Protein AF-0000000084964199 (afdb_homodimer)

Sequence (340 aa):
MALFRGLFDFFLNDNKLDEKLGLTEKQKKLVQNTWAIVRKDEVSVGVALLLAFFKQYPESQKEFKSFKDVPLDELPKNKRFQAHCINIVTTLGKVIEQMHDPELMEASLINFTEKHKVRGQTPEQFENLKQVILGAFPSLFGKQYTSEVQEAWKKTLDLIFSRIYQVYTNMALFRGLFDFFLNDNKLDEKLGLTEKQKKLVQNTWAIVRKDEVSVGVALLLAFFKQYPESQKEFKSFKDVPLDELPKNKRFQAHCINIVTTLGKVIEQMHDPELMEASLINFTEKHKVRGQTPEQFENLKQVILGAFPSLFGKQYTSEVQEAWKKTLDLIFSRIYQVYTN

pLDDT: mean 92.57, std 13.15, range [36.56, 98.62]

Secondary structure (DSSP, 8-state):
-HHHHHHHHHHHHHT-EETTTTEEHHHHHHHHHHHHHHHTTHHHHHHHHHHHHHHH-GGGGGG-TTTTTS-GGGGGG-HHHHHHHHHHHHHHHHHHHGGGSHHHHHHHHHHHHHHHHHTT--HHHHHHHHHHHHHHHHHHHGGG--HHHHHHHHHHHHHHHHHHHHHHH-/-HHHHHHHHHHHHHT-EETTTTEEHHHHHHHHHHHHHHHTTHHHHHHHHHHHHHHH-GGGGGG-TTTTTS-GGGGGG-HHHHHHHHHHHHHHHHHHHGGGSHHHHHHHHHHHHHHHHHTT--HHHHHHHHHHHHHHHHHHHGGG--HHHHHHHHHHHHHHHHHHHHHHH-

Organism: Atta cephalotes (NCBI:txid12957)

Structure (mmCIF, N/CA/C/O backbone):
data_AF-0000000084964199-model_v1
#
loop_
_entity.id
_entity.type
_entity.pdbx_description
1 polymer 'Nitrite reductase MB'
#
loop_
_atom_site.group_PDB
_atom_site.id
_atom_site.type_symbol
_atom_site.label_atom_id
_atom_site.label_alt_id
_atom_site.label_comp_id
_atom_site.label_asym_id
_atom_site.label_entity_id
_atom_site.label_seq_id
_atom_site.pdbx_PDB_ins_code
_atom_site.Cartn_x
_atom_site.Cartn_y
_atom_site.Cartn_z
_atom_site.occupancy
_atom_site.B_iso_or_equiv
_atom_site.auth_seq_id
_atom_site.auth_comp_id
_atom_site.auth_asym_id
_atom_site.auth_atom_id
_atom_site.pdbx_PDB_model_num
ATOM 1 N N . MET A 1 1 ? 26.953 -4.648 38.062 1 37.16 1 MET A N 1
ATOM 2 C CA . MET A 1 1 ? 27.719 -3.92 37.062 1 37.16 1 MET A CA 1
ATOM 3 C C . MET A 1 1 ? 27.297 -4.328 35.656 1 37.16 1 MET A C 1
ATOM 5 O O . MET A 1 1 ? 27.266 -3.496 34.75 1 37.16 1 MET A O 1
ATOM 9 N N . ALA A 1 2 ? 27.062 -5.578 35.406 1 55.09 2 ALA A N 1
ATOM 10 C CA . ALA A 1 2 ? 26.609 -6.027 34.094 1 55.09 2 ALA A CA 1
ATOM 11 C C . ALA A 1 2 ? 25.234 -5.469 33.75 1 55.09 2 ALA A C 1
ATOM 13 O O . ALA A 1 2 ? 24.969 -5.082 32.594 1 55.09 2 ALA A O 1
ATOM 14 N N . LEU A 1 3 ? 24.344 -5.316 34.656 1 49.66 3 LEU A N 1
ATOM 15 C CA . LEU A 1 3 ? 23.016 -4.746 34.406 1 49.66 3 LEU A CA 1
ATOM 16 C C . LEU A 1 3 ? 23.125 -3.266 34.062 1 49.66 3 LEU A C 1
ATOM 18 O O . LEU A 1 3 ? 22.422 -2.789 33.156 1 49.66 3 LEU A O 1
ATOM 22 N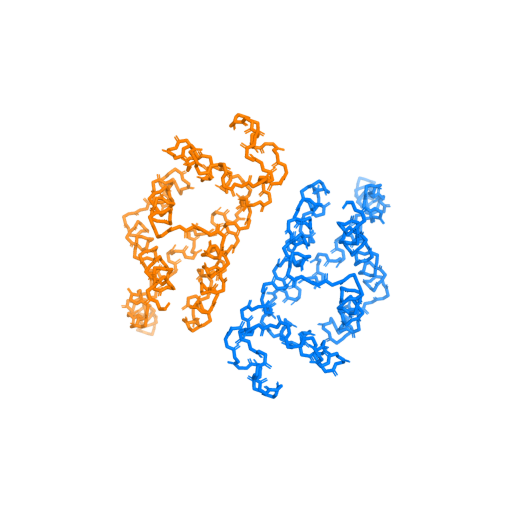 N . PHE A 1 4 ? 24.016 -2.514 34.75 1 49.94 4 PHE A N 1
ATOM 23 C CA . PHE A 1 4 ? 24.234 -1.105 34.438 1 49.94 4 PHE A CA 1
ATOM 24 C C . PHE A 1 4 ? 24.844 -0.944 33.062 1 49.94 4 PHE A C 1
ATOM 26 O O . PHE A 1 4 ? 24.5 -0.021 32.312 1 49.94 4 PHE A O 1
ATOM 33 N N . ARG A 1 5 ? 25.719 -1.807 32.625 1 51.03 5 ARG A N 1
ATOM 34 C CA . ARG A 1 5 ? 26.344 -1.758 31.312 1 51.03 5 ARG A CA 1
ATOM 35 C C . ARG A 1 5 ? 25.344 -2.066 30.219 1 51.03 5 ARG A C 1
ATOM 37 O O . ARG A 1 5 ? 25.359 -1.442 29.156 1 51.03 5 ARG A O 1
ATOM 44 N N . GLY A 1 6 ? 24.453 -2.988 30.422 1 47.28 6 GLY A N 1
ATOM 45 C CA . GLY A 1 6 ? 23.422 -3.303 29.469 1 47.28 6 GLY A CA 1
ATOM 46 C C . GLY A 1 6 ? 22.453 -2.156 29.234 1 47.28 6 GLY A C 1
ATOM 47 O O . GLY A 1 6 ? 22.094 -1.858 28.094 1 47.28 6 GLY A O 1
ATOM 48 N N . LEU A 1 7 ? 22 -1.63 30.406 1 47.12 7 LEU A N 1
ATOM 49 C CA . LEU A 1 7 ? 21.188 -0.42 30.312 1 47.12 7 LEU A CA 1
ATOM 50 C C . LEU A 1 7 ? 22 0.724 29.703 1 47.12 7 LEU A C 1
ATOM 52 O O . LEU A 1 7 ? 21.484 1.489 28.891 1 47.12 7 LEU A O 1
ATOM 56 N N . PHE A 1 8 ? 23.172 0.918 30.188 1 44.97 8 PHE A N 1
ATOM 57 C CA . PHE A 1 8 ? 24.047 1.925 29.625 1 44.97 8 PHE A CA 1
ATOM 58 C C . PHE A 1 8 ? 24.281 1.662 28.141 1 44.97 8 PHE A C 1
ATOM 60 O O . PHE A 1 8 ? 24.297 2.594 27.328 1 44.97 8 PHE A O 1
ATOM 67 N N . ASP A 1 9 ? 24.609 0.486 27.703 1 48.78 9 ASP A N 1
ATOM 68 C CA . ASP A 1 9 ? 24.812 0.122 26.312 1 48.78 9 ASP A CA 1
ATOM 69 C C . ASP A 1 9 ? 23.516 0.291 25.5 1 48.78 9 ASP A C 1
ATOM 71 O O . ASP A 1 9 ? 23.547 0.737 24.359 1 48.78 9 ASP A O 1
ATOM 75 N N . PHE A 1 10 ? 22.438 -0.16 26.172 1 46.47 10 PHE A N 1
ATOM 76 C CA . PHE A 1 10 ? 21.125 0.085 25.594 1 46.47 10 PHE A CA 1
ATOM 77 C C . PHE A 1 10 ? 20.859 1.581 25.453 1 46.47 10 PHE A C 1
ATOM 79 O O . PHE A 1 10 ? 20.406 2.047 24.406 1 46.47 10 PHE A O 1
ATOM 86 N N . PHE A 1 11 ? 21.031 2.422 26.578 1 47.16 11 PHE A N 1
ATOM 87 C CA . PHE A 1 11 ? 20.938 3.877 26.547 1 47.16 11 PHE A CA 1
ATOM 88 C C . PHE A 1 11 ? 21.938 4.469 25.562 1 47.16 11 PHE A C 1
ATOM 90 O O . PHE A 1 11 ? 21.625 5.434 24.859 1 47.16 11 PHE A O 1
ATOM 97 N N . LEU A 1 12 ? 23.109 4.098 25.641 1 50.31 12 LEU A N 1
ATOM 98 C CA . LEU A 1 12 ? 24.141 4.594 24.719 1 50.31 12 LEU A CA 1
ATOM 99 C C . LEU A 1 12 ? 23.75 4.309 23.266 1 50.31 12 LEU A C 1
ATOM 101 O O . LEU A 1 12 ? 23.953 5.148 22.391 1 50.31 12 LEU A O 1
ATOM 105 N N . ASN A 1 13 ? 23.188 3.133 23.062 1 59.19 13 ASN A N 1
ATOM 106 C CA . ASN A 1 13 ? 22.891 2.645 21.719 1 59.19 13 ASN A CA 1
ATOM 107 C C . ASN A 1 13 ? 21.688 3.361 21.109 1 59.19 13 ASN A C 1
ATOM 109 O O . ASN A 1 13 ? 21.656 3.645 19.922 1 59.19 13 ASN A O 1
ATOM 113 N N . ASP A 1 14 ? 20.891 3.951 22 1 70.5 14 ASP A N 1
ATOM 114 C CA . ASP A 1 14 ? 19.688 4.664 21.562 1 70.5 14 ASP A CA 1
ATOM 115 C C . ASP A 1 14 ? 20.047 6.035 20.984 1 70.5 14 ASP A C 1
ATOM 117 O O . ASP A 1 14 ? 19.328 6.566 20.141 1 70.5 14 ASP A O 1
ATOM 121 N N . ASN A 1 15 ? 21.156 6.57 21.344 1 79.5 15 ASN A N 1
ATOM 122 C CA . ASN A 1 15 ? 21.531 7.906 20.891 1 79.5 15 ASN A CA 1
ATOM 123 C C . ASN A 1 15 ? 22.453 7.848 19.688 1 79.5 15 ASN A C 1
ATOM 125 O O . ASN A 1 15 ? 22.906 8.883 19.203 1 79.5 15 ASN A O 1
ATOM 129 N N . LYS A 1 16 ? 22.672 6.66 19.281 1 85.31 16 LYS A N 1
ATOM 130 C CA . LYS A 1 16 ? 23.516 6.539 18.094 1 85.31 16 LYS A CA 1
ATOM 131 C C . LYS A 1 16 ? 22.797 7.082 16.859 1 85.31 16 LYS A C 1
ATOM 133 O O . LYS A 1 16 ? 21.656 6.723 16.594 1 85.31 16 LYS A O 1
ATOM 138 N N . LEU A 1 17 ? 23.453 8.023 16.188 1 87.75 17 LEU A N 1
ATOM 139 C CA . LEU A 1 17 ? 22.906 8.688 15 1 87.75 17 LEU A CA 1
ATOM 140 C C . LEU A 1 17 ? 23.078 7.812 13.766 1 87.75 17 LEU A C 1
ATOM 142 O O . LEU A 1 17 ? 24.172 7.316 13.484 1 87.75 17 LEU A O 1
ATOM 146 N N . ASP A 1 18 ? 22.016 7.555 13.117 1 90.94 18 ASP A N 1
ATOM 147 C CA . ASP A 1 18 ? 22.078 6.996 11.773 1 90.94 18 ASP A CA 1
ATOM 148 C C . ASP A 1 18 ? 22.469 8.07 10.758 1 90.94 18 ASP A C 1
ATOM 150 O O . ASP A 1 18 ? 21.672 8.945 10.43 1 90.94 18 ASP A O 1
ATOM 154 N N . GLU A 1 19 ? 23.562 7.977 10.227 1 88 19 GLU A N 1
ATOM 155 C CA . GLU A 1 19 ? 24.125 9.031 9.383 1 88 19 GLU A CA 1
ATOM 156 C C . GLU A 1 19 ? 23.391 9.125 8.055 1 88 19 GLU A C 1
ATOM 158 O O . GLU A 1 19 ? 23.312 10.203 7.457 1 88 19 GLU A O 1
ATOM 163 N N . LYS A 1 20 ? 22.922 8.086 7.598 1 89.69 20 LYS A N 1
ATOM 164 C CA . LYS A 1 20 ? 22.219 8.094 6.316 1 89.69 20 LYS A CA 1
ATOM 165 C C . LYS A 1 20 ? 20.859 8.789 6.434 1 89.69 20 LYS A C 1
ATOM 167 O O . LYS A 1 20 ? 20.453 9.5 5.516 1 89.69 20 LYS A O 1
ATOM 172 N N . LEU A 1 21 ? 20.219 8.688 7.613 1 93.25 21 LEU A N 1
ATOM 173 C CA . LEU A 1 21 ? 18.875 9.219 7.773 1 93.25 21 LEU A CA 1
ATOM 174 C C . LEU A 1 21 ? 18.891 10.516 8.578 1 93.25 21 LEU A C 1
ATOM 176 O O . LEU A 1 21 ? 17.922 11.281 8.555 1 93.25 21 LEU A O 1
ATOM 180 N N . GLY A 1 22 ? 19.859 10.688 9.352 1 93.69 22 GLY A N 1
ATOM 181 C CA . GLY A 1 22 ? 19.906 11.844 10.234 1 93.69 22 GLY A CA 1
ATOM 182 C C . GLY A 1 22 ? 19.016 11.703 11.453 1 93.69 22 GLY A C 1
ATOM 183 O O . GLY A 1 22 ? 18.578 12.703 12.023 1 93.69 22 GLY A O 1
ATOM 184 N N . LEU A 1 23 ? 18.656 10.438 11.812 1 96.5 23 LEU A N 1
ATOM 185 C CA . LEU A 1 23 ? 17.828 10.125 12.977 1 96.5 23 LEU A CA 1
ATOM 186 C C . LEU A 1 23 ? 18.578 9.219 13.945 1 96.5 23 LEU A C 1
ATOM 188 O O . LEU A 1 23 ? 19.328 8.328 13.523 1 96.5 23 LEU A O 1
ATOM 192 N N . THR A 1 24 ? 18.375 9.422 15.211 1 95.69 24 THR A N 1
ATOM 193 C CA . THR A 1 24 ? 18.891 8.484 16.203 1 95.69 24 THR A CA 1
ATOM 194 C C . THR A 1 24 ? 18 7.254 16.297 1 95.69 24 THR A C 1
ATOM 196 O O . THR A 1 24 ? 16.844 7.281 15.867 1 95.69 24 THR A O 1
ATOM 199 N N . GLU A 1 25 ? 18.594 6.258 16.844 1 95.19 25 GLU A N 1
ATOM 200 C CA . GLU A 1 25 ? 17.781 5.062 17.062 1 95.19 25 GLU A CA 1
ATOM 201 C C . GLU A 1 25 ? 16.578 5.359 17.953 1 95.19 25 GLU A C 1
ATOM 203 O O . GLU A 1 25 ? 15.492 4.82 17.734 1 95.19 25 GLU A O 1
ATOM 208 N N . LYS A 1 26 ? 16.812 6.156 18.906 1 96.12 26 LYS A N 1
ATOM 209 C CA . LYS A 1 26 ? 15.719 6.559 19.797 1 96.12 26 LYS A CA 1
ATOM 210 C C . LYS A 1 26 ? 14.609 7.266 19.016 1 96.12 26 LYS A C 1
ATOM 212 O O . LYS A 1 26 ? 13.43 6.98 19.219 1 96.12 26 LYS A O 1
ATOM 217 N N . GLN A 1 27 ? 14.953 8.141 18.172 1 97.19 27 GLN A N 1
ATOM 218 C CA . GLN A 1 27 ? 13.969 8.867 17.375 1 97.19 27 GLN A CA 1
ATOM 219 C C . GLN A 1 27 ? 13.203 7.918 16.453 1 97.19 27 GLN A C 1
ATOM 221 O O . GLN A 1 27 ? 11.984 8.047 16.297 1 97.19 27 GLN A O 1
ATOM 226 N N . LYS A 1 28 ? 13.875 7.039 15.852 1 97.19 28 LYS A N 1
ATOM 227 C CA . LYS A 1 28 ? 13.211 6.047 15.008 1 97.19 28 LYS A CA 1
ATOM 228 C C . LYS A 1 28 ? 12.164 5.266 15.797 1 97.19 28 LYS A C 1
ATOM 230 O O . LYS A 1 28 ? 11.047 5.07 15.32 1 97.19 28 LYS A O 1
ATOM 235 N N . LYS A 1 29 ? 12.539 4.879 16.938 1 96.69 29 LYS A N 1
ATOM 236 C CA . LYS A 1 29 ? 11.641 4.102 17.781 1 96.69 29 LYS A CA 1
ATOM 237 C C . LYS A 1 29 ? 10.422 4.926 18.203 1 96.69 29 LYS A C 1
ATOM 239 O O . LYS A 1 29 ? 9.305 4.414 18.219 1 96.69 29 LYS A O 1
ATOM 244 N N . LEU A 1 30 ? 10.656 6.184 18.531 1 97.44 30 LEU A N 1
ATOM 245 C CA . LEU A 1 30 ? 9.555 7.062 18.906 1 97.44 30 LEU A CA 1
ATOM 246 C C . LEU A 1 30 ? 8.539 7.184 17.766 1 97.44 30 LEU A C 1
ATOM 248 O O . LEU A 1 30 ? 7.332 7.102 18 1 97.44 30 LEU A O 1
ATOM 252 N N . VAL A 1 31 ? 9.016 7.352 16.578 1 98.06 31 VAL A N 1
ATOM 253 C CA . VAL A 1 31 ? 8.164 7.5 15.406 1 98.06 31 VAL A CA 1
ATOM 254 C C . VAL A 1 31 ? 7.418 6.191 15.141 1 98.06 31 VAL A C 1
ATOM 256 O O . VAL A 1 31 ? 6.203 6.195 14.938 1 98.06 31 VAL A O 1
ATOM 259 N N . GLN A 1 32 ? 8.102 5.098 15.203 1 96.81 32 GLN A N 1
ATOM 260 C CA . GLN A 1 32 ? 7.492 3.801 14.938 1 96.81 32 GLN A CA 1
ATOM 261 C C . GLN A 1 32 ? 6.461 3.449 16 1 96.81 32 GLN A C 1
ATOM 263 O O . GLN A 1 32 ? 5.375 2.961 15.688 1 96.81 32 GLN A O 1
ATOM 268 N N . ASN A 1 33 ? 6.758 3.74 17.234 1 96.06 33 ASN A N 1
ATOM 269 C CA . ASN A 1 33 ? 5.836 3.443 18.312 1 96.06 33 ASN A CA 1
ATOM 270 C C . ASN A 1 33 ? 4.578 4.305 18.25 1 96.06 33 ASN A C 1
ATOM 272 O O . ASN A 1 33 ? 3.469 3.811 18.453 1 96.06 33 ASN A O 1
ATOM 276 N N . THR A 1 34 ? 4.773 5.531 17.969 1 96.69 34 THR A N 1
ATOM 277 C CA . THR A 1 34 ? 3.611 6.41 17.891 1 96.69 34 THR A CA 1
ATOM 278 C C . THR A 1 34 ? 2.799 6.125 16.625 1 96.69 34 THR A C 1
ATOM 280 O O . THR A 1 34 ? 1.574 6.266 16.625 1 96.69 34 THR A O 1
ATOM 283 N N . TRP A 1 35 ? 3.459 5.711 15.523 1 96.25 35 TRP A N 1
ATOM 284 C CA . TRP A 1 35 ? 2.752 5.34 14.305 1 96.25 35 TRP A CA 1
ATOM 285 C C . TRP A 1 35 ? 1.815 4.16 14.555 1 96.25 35 TRP A C 1
ATOM 287 O O . TRP A 1 35 ? 0.773 4.039 13.906 1 96.25 35 TRP A O 1
ATOM 297 N N . ALA A 1 36 ? 2.197 3.336 15.5 1 94.56 36 ALA A N 1
ATOM 298 C CA . ALA A 1 36 ? 1.361 2.189 15.844 1 94.56 36 ALA A CA 1
ATOM 299 C C . ALA A 1 36 ? -0.042 2.635 16.25 1 94.56 36 ALA A C 1
ATOM 301 O O . ALA A 1 36 ? -1.017 1.913 16.031 1 94.56 36 ALA A O 1
ATOM 302 N N . ILE A 1 37 ? -0.16 3.82 16.766 1 93.62 37 ILE A N 1
ATOM 303 C CA . ILE A 1 37 ? -1.449 4.395 17.141 1 93.62 37 ILE A CA 1
ATOM 304 C C . ILE A 1 37 ? -2.273 4.668 15.883 1 93.62 37 ILE A C 1
ATOM 306 O O . ILE A 1 37 ? -3.471 4.371 15.844 1 93.62 37 ILE A O 1
ATOM 310 N N . VAL A 1 38 ? -1.647 5.195 14.859 1 94.5 38 VAL A N 1
ATOM 311 C CA . VAL A 1 38 ? -2.291 5.516 13.594 1 94.5 38 VAL A CA 1
ATOM 312 C C . VAL A 1 38 ? -2.777 4.23 12.922 1 94.5 38 VAL A C 1
ATOM 314 O O . VAL A 1 38 ? -3.881 4.191 12.375 1 94.5 38 VAL A O 1
ATOM 317 N N . ARG A 1 39 ? -2.027 3.18 13.039 1 91.38 39 ARG A N 1
ATOM 318 C CA . ARG A 1 39 ? -2.297 1.918 12.352 1 91.38 39 ARG A CA 1
ATOM 319 C C . ARG A 1 39 ? -3.551 1.252 12.906 1 91.38 39 ARG A C 1
ATOM 321 O O . ARG A 1 39 ? -4.156 0.409 12.242 1 91.38 39 ARG A O 1
ATOM 328 N N . LYS A 1 40 ? -3.932 1.599 14.117 1 92.06 40 LYS A N 1
ATOM 329 C CA . LYS A 1 40 ? -5.098 0.988 14.75 1 92.06 40 LYS A CA 1
ATOM 330 C C . LYS A 1 40 ? -6.387 1.407 14.047 1 92.06 40 LYS A C 1
ATOM 332 O O . LYS A 1 40 ? -7.402 0.714 14.133 1 92.06 40 LYS A O 1
ATOM 337 N N . ASP A 1 41 ? -6.34 2.545 13.359 1 92.25 41 ASP A N 1
ATOM 338 C CA . ASP A 1 41 ? -7.508 3.033 12.633 1 92.25 41 ASP A CA 1
ATOM 339 C C . ASP A 1 41 ? -7.094 3.836 11.398 1 92.25 41 ASP A C 1
ATOM 341 O O . ASP A 1 41 ? -7.297 5.051 11.344 1 92.25 41 ASP A O 1
ATOM 345 N N . GLU A 1 42 ? -6.688 3.145 10.445 1 93.69 42 GLU A N 1
ATOM 346 C CA . GLU A 1 42 ? -6.094 3.754 9.258 1 93.69 42 GLU A CA 1
ATOM 347 C C . GLU A 1 42 ? -7.133 4.543 8.469 1 93.69 42 GLU A C 1
ATOM 349 O O . GLU A 1 42 ? -6.836 5.625 7.949 1 93.69 42 GLU A O 1
ATOM 354 N N . VAL A 1 43 ? -8.32 4.047 8.477 1 94.12 43 VAL A N 1
ATOM 355 C CA . VAL A 1 43 ? -9.367 4.695 7.691 1 94.12 43 VAL A CA 1
ATOM 356 C C . VAL A 1 43 ? -9.703 6.055 8.305 1 94.12 43 VAL A C 1
ATOM 358 O O . VAL A 1 43 ? -9.656 7.078 7.613 1 94.12 43 VAL A O 1
ATOM 361 N N . SER A 1 44 ? -9.961 6.07 9.602 1 96.12 44 SER A N 1
ATOM 362 C CA . SER A 1 44 ? -10.359 7.312 10.258 1 96.12 44 SER A CA 1
ATOM 363 C C . SER A 1 44 ? -9.234 8.344 10.195 1 96.12 44 SER A C 1
ATOM 365 O O . SER A 1 44 ? -9.484 9.531 9.984 1 96.12 44 SER A O 1
ATOM 367 N N . VAL A 1 45 ? -8.039 7.898 10.367 1 97.06 45 VAL A N 1
ATOM 368 C CA . VAL A 1 45 ? -6.902 8.812 10.352 1 97.06 45 VAL A CA 1
ATOM 369 C C . VAL A 1 45 ? -6.711 9.367 8.938 1 97.06 45 VAL A C 1
ATOM 371 O O . VAL A 1 45 ? -6.555 10.578 8.758 1 97.06 45 VAL A O 1
ATOM 374 N N . GLY A 1 46 ? -6.723 8.492 7.949 1 98 46 GLY A N 1
ATOM 375 C CA . GLY A 1 46 ? -6.586 8.938 6.57 1 98 46 GLY A CA 1
ATOM 376 C C . GLY A 1 46 ? -7.664 9.914 6.148 1 98 46 GLY A C 1
ATOM 377 O O . GLY A 1 46 ? -7.371 10.93 5.508 1 98 46 GLY A O 1
ATOM 378 N N . VAL A 1 47 ? -8.844 9.617 6.551 1 98.06 47 VAL A N 1
ATOM 379 C CA . VAL A 1 47 ? -9.977 10.477 6.234 1 98.06 47 VAL A CA 1
ATOM 380 C C . VAL A 1 47 ? -9.789 11.844 6.887 1 98.06 47 VAL A C 1
ATOM 382 O O . VAL A 1 47 ? -9.961 12.875 6.238 1 98.06 47 VAL A O 1
ATOM 385 N N . ALA A 1 48 ? -9.438 11.859 8.125 1 97.25 48 ALA A N 1
ATOM 386 C CA . ALA A 1 48 ? -9.227 13.125 8.836 1 97.25 48 ALA A CA 1
ATOM 387 C C . ALA A 1 48 ? -8.141 13.953 8.156 1 97.25 48 ALA A C 1
ATOM 389 O O . ALA A 1 48 ? -8.305 15.164 7.969 1 97.25 48 ALA A O 1
ATOM 390 N N . LEU A 1 49 ? -7.082 13.336 7.773 1 97.88 49 LEU A N 1
ATOM 391 C CA . LEU A 1 49 ? -5.949 14.031 7.168 1 97.88 49 LEU A CA 1
ATOM 392 C C . LEU A 1 49 ? -6.336 14.609 5.809 1 97.88 49 LEU A C 1
ATOM 394 O O . LEU A 1 49 ? -6.086 15.789 5.543 1 97.88 49 LEU A O 1
ATOM 398 N N . LEU A 1 50 ? -6.961 13.805 4.996 1 98.31 50 LEU A N 1
ATOM 399 C CA . LEU A 1 50 ? -7.246 14.258 3.639 1 98.31 50 LEU A CA 1
ATOM 400 C C . LEU A 1 50 ? -8.383 15.273 3.633 1 98.31 50 LEU A C 1
ATOM 402 O O . LEU A 1 50 ? -8.391 16.203 2.818 1 98.31 50 LEU A O 1
ATOM 406 N N . LEU A 1 51 ? -9.305 15.148 4.559 1 98.19 51 LEU A N 1
ATOM 407 C CA . LEU A 1 51 ? -10.328 16.172 4.699 1 98.19 51 LEU A CA 1
ATOM 408 C C . LEU A 1 51 ? -9.703 17.5 5.129 1 98.19 51 LEU A C 1
ATOM 410 O O . LEU A 1 51 ? -10.062 18.562 4.602 1 98.19 51 LEU A O 1
ATOM 414 N N . ALA A 1 52 ? -8.852 17.469 6.109 1 98.06 52 ALA A N 1
ATOM 415 C CA . ALA A 1 52 ? -8.156 18.672 6.523 1 98.06 52 ALA A CA 1
ATOM 416 C C . ALA A 1 52 ? -7.402 19.312 5.352 1 98.06 52 ALA A C 1
ATOM 418 O O . ALA A 1 52 ? -7.402 20.531 5.191 1 98.06 52 ALA A O 1
ATOM 419 N N . PHE A 1 53 ? -6.832 18.484 4.52 1 98.62 53 PHE A N 1
ATOM 420 C CA . PHE A 1 53 ? -6.117 18.938 3.332 1 98.62 53 PHE A CA 1
ATOM 421 C C . PHE A 1 53 ? -7.062 19.625 2.361 1 98.62 53 PHE A C 1
ATOM 423 O O . PHE A 1 53 ? -6.773 20.734 1.891 1 98.62 53 PHE A O 1
ATOM 430 N N . PHE A 1 54 ? -8.195 19.062 2.121 1 98.5 54 PHE A N 1
ATOM 431 C CA . PHE A 1 54 ? -9.156 19.609 1.17 1 98.5 54 PHE A CA 1
ATOM 432 C C . PHE A 1 54 ? -9.812 20.859 1.732 1 98.5 54 PHE A C 1
ATOM 434 O O . PHE A 1 54 ? -10.164 21.781 0.981 1 98.5 54 PHE A O 1
ATOM 441 N N . LYS A 1 55 ? -9.953 20.922 2.996 1 97.88 55 LYS A N 1
ATOM 442 C CA . LYS A 1 55 ? -10.5 22.125 3.613 1 97.88 55 LYS A CA 1
ATOM 443 C C . LYS A 1 55 ? -9.539 23.297 3.461 1 97.88 55 LYS A C 1
ATOM 445 O O . LYS A 1 55 ? -9.969 24.422 3.176 1 97.88 55 LYS A O 1
ATOM 450 N N . GLN A 1 56 ? -8.336 23.016 3.592 1 98.06 56 GLN A N 1
ATOM 451 C CA . GLN A 1 56 ? -7.328 24.078 3.49 1 98.06 56 GLN A CA 1
ATOM 452 C C . GLN A 1 56 ? -7.012 24.391 2.031 1 98.06 56 GLN A C 1
ATOM 454 O O . GLN A 1 56 ? -6.715 25.547 1.693 1 98.06 56 GLN A O 1
ATOM 459 N N . TYR A 1 57 ? -7.035 23.375 1.177 1 97.94 57 TYR A N 1
ATOM 460 C CA . TYR A 1 57 ? -6.742 23.531 -0.244 1 97.94 57 TYR A CA 1
ATOM 461 C C . TYR A 1 57 ? -7.836 22.891 -1.096 1 97.94 57 TYR A C 1
ATOM 463 O O . TYR A 1 57 ? -7.617 21.859 -1.731 1 97.94 57 TYR A O 1
ATOM 471 N N . PRO A 1 58 ? -8.945 23.547 -1.261 1 97 58 PRO A N 1
ATOM 472 C CA . PRO A 1 58 ? -10.133 22.953 -1.866 1 97 58 PRO A CA 1
ATOM 473 C C . PRO A 1 58 ? -9.914 22.547 -3.322 1 97 58 PRO A C 1
ATOM 475 O O . PRO A 1 58 ? -10.508 21.562 -3.791 1 97 58 PRO A O 1
ATOM 478 N N . GLU A 1 59 ? -9.062 23.219 -4.027 1 96.75 59 GLU A N 1
ATOM 479 C CA . GLU A 1 59 ? -8.82 22.906 -5.43 1 96.75 59 GLU A CA 1
ATOM 480 C C . GLU A 1 59 ? -8.141 21.547 -5.582 1 96.75 59 GLU A C 1
ATOM 482 O O . GLU A 1 59 ? -8.195 20.938 -6.648 1 96.75 59 GLU A O 1
ATOM 487 N N . SER A 1 60 ? -7.531 21.047 -4.492 1 97.31 60 SER A N 1
ATOM 488 C CA . SER A 1 60 ? -6.812 19.781 -4.535 1 97.31 60 SER A CA 1
ATOM 489 C C . SER A 1 60 ? -7.77 18.609 -4.762 1 97.31 60 SER A C 1
ATOM 491 O O . SER A 1 60 ? -7.398 17.609 -5.383 1 97.31 60 SER A O 1
ATOM 493 N N . GLN A 1 61 ? -8.977 18.734 -4.27 1 97.88 61 GLN A N 1
ATOM 494 C CA . GLN A 1 61 ? -9.938 17.641 -4.449 1 97.88 61 GLN A CA 1
ATOM 495 C C . GLN A 1 61 ? -10.203 17.391 -5.93 1 97.88 61 GLN A C 1
ATOM 497 O O . GLN A 1 61 ? -10.398 16.25 -6.344 1 97.88 61 GLN A O 1
ATOM 502 N N . LYS A 1 62 ? -10.125 18.422 -6.738 1 97.12 62 LYS A N 1
ATOM 503 C CA . LYS A 1 62 ? -10.445 18.344 -8.156 1 97.12 62 LYS A CA 1
ATOM 504 C C . LYS A 1 62 ? -9.438 17.469 -8.906 1 97.12 62 LYS A C 1
ATOM 506 O O . LYS A 1 62 ? -9.695 17.031 -10.031 1 97.12 62 LYS A O 1
ATOM 511 N N . GLU A 1 63 ? -8.344 17.219 -8.273 1 96.19 63 GLU A N 1
ATOM 512 C CA . GLU A 1 63 ? -7.293 16.422 -8.898 1 96.19 63 GLU A CA 1
ATOM 513 C C . GLU A 1 63 ? -7.586 14.93 -8.789 1 96.19 63 GLU A C 1
ATOM 515 O O . GLU A 1 63 ? -6.879 14.117 -9.383 1 96.19 63 GLU A O 1
ATOM 520 N N . PHE A 1 64 ? -8.617 14.594 -8.031 1 96.94 64 PHE A N 1
ATOM 521 C CA . PHE A 1 64 ? -8.961 13.195 -7.828 1 96.94 64 PHE A CA 1
ATOM 522 C C . PHE A 1 64 ? -10.195 12.82 -8.641 1 96.94 64 PHE A C 1
ATOM 524 O O . PHE A 1 64 ? -11.328 13.023 -8.188 1 96.94 64 PHE A O 1
ATOM 531 N N . LYS A 1 65 ? -9.992 12.219 -9.734 1 94.25 65 LYS A N 1
ATOM 532 C CA . LYS A 1 65 ? -11.062 11.938 -10.695 1 94.25 65 LYS A CA 1
ATOM 533 C C . LYS A 1 65 ? -12.18 11.125 -10.047 1 94.25 65 LYS A C 1
ATOM 535 O O . LYS A 1 65 ? -13.359 11.344 -10.336 1 94.25 65 LYS A O 1
ATOM 540 N N . SER A 1 66 ? -11.883 10.312 -9.148 1 95.38 66 SER A N 1
ATOM 541 C CA . SER A 1 66 ? -12.836 9.344 -8.617 1 95.38 66 SER A CA 1
ATOM 542 C C . SER A 1 66 ? -13.789 9.992 -7.621 1 95.38 66 SER A C 1
ATOM 544 O O . SER A 1 66 ? -14.844 9.43 -7.305 1 95.38 66 SER A O 1
ATOM 546 N N . PHE A 1 67 ? -13.414 11.156 -7.125 1 97.81 67 PHE A N 1
ATOM 547 C CA . PHE A 1 67 ? -14.305 11.758 -6.137 1 97.81 67 PHE A CA 1
ATOM 548 C C . PHE A 1 67 ? -14.219 13.281 -6.184 1 97.81 67 PHE A C 1
ATOM 550 O O . PHE A 1 67 ? -14.492 13.953 -5.188 1 97.81 67 PHE A O 1
ATOM 557 N N . LYS A 1 68 ? -13.867 13.852 -7.297 1 97.5 68 LYS A N 1
ATOM 558 C CA . LYS A 1 68 ? -13.703 15.297 -7.449 1 97.5 68 LYS A CA 1
ATOM 559 C C . LYS A 1 68 ? -15.031 16.016 -7.258 1 97.5 68 LYS A C 1
ATOM 561 O O . LYS A 1 68 ? -15.055 17.172 -6.832 1 97.5 68 LYS A O 1
ATOM 566 N N . ASP A 1 69 ? -16.141 15.344 -7.516 1 97.19 69 ASP A N 1
ATOM 567 C CA . ASP A 1 69 ? -17.438 16.016 -7.5 1 97.19 69 ASP A CA 1
ATOM 568 C C . ASP A 1 69 ? -18.234 15.625 -6.258 1 97.19 69 ASP A C 1
ATOM 570 O O . ASP A 1 69 ? -19.391 16.016 -6.109 1 97.19 69 ASP A O 1
ATOM 574 N N . VAL A 1 70 ? -17.719 14.836 -5.449 1 97.94 70 VAL A N 1
ATOM 575 C CA . VAL A 1 70 ? -18.391 14.445 -4.215 1 97.94 70 VAL A CA 1
ATOM 576 C C . VAL A 1 70 ? -18.344 15.602 -3.213 1 97.94 70 VAL A C 1
ATOM 578 O O . VAL A 1 70 ? -17.281 16.141 -2.936 1 97.94 70 VAL A O 1
ATOM 581 N N . PRO A 1 71 ? -19.484 15.984 -2.668 1 97.94 71 PRO A N 1
ATOM 582 C CA . PRO A 1 71 ? -19.469 17.031 -1.65 1 97.94 71 PRO A CA 1
ATOM 583 C C . PRO A 1 71 ? -18.594 16.672 -0.447 1 97.94 71 PRO A C 1
ATOM 585 O O . PRO A 1 71 ? -18.562 15.516 -0.026 1 97.94 71 PRO A O 1
ATOM 588 N N . LEU A 1 72 ? -17.922 17.688 0.123 1 96.94 72 LEU A N 1
ATOM 589 C CA . LEU A 1 72 ? -16.953 17.5 1.195 1 96.94 72 LEU A CA 1
ATOM 590 C C . LEU A 1 72 ? -17.562 16.734 2.361 1 96.94 72 LEU A C 1
ATOM 592 O O . LEU A 1 72 ? -16.922 15.867 2.953 1 96.94 72 LEU A O 1
ATOM 596 N N . ASP A 1 73 ? -18.797 16.984 2.703 1 96.56 73 ASP A N 1
ATOM 597 C CA . ASP A 1 73 ? -19.453 16.391 3.861 1 96.56 73 ASP A CA 1
ATOM 598 C C . ASP A 1 73 ? -19.859 14.938 3.588 1 96.56 73 ASP A C 1
ATOM 600 O O . ASP A 1 73 ? -20.188 14.195 4.512 1 96.56 73 ASP A O 1
ATOM 604 N N . GLU A 1 74 ? -19.734 14.492 2.348 1 98.19 74 GLU A N 1
ATOM 605 C CA . GLU A 1 74 ? -20.094 13.125 1.972 1 98.19 74 GLU A CA 1
ATOM 606 C C . GLU A 1 74 ? -18.859 12.273 1.737 1 98.19 74 GLU A C 1
ATOM 608 O O . GLU A 1 74 ? -18.938 11.047 1.671 1 98.19 74 GLU A O 1
ATOM 613 N N . LEU A 1 75 ? -17.75 12.914 1.686 1 97.88 75 LEU A N 1
ATOM 614 C CA . LEU A 1 75 ? -16.5 12.25 1.339 1 97.88 75 LEU A CA 1
ATOM 615 C C . LEU A 1 75 ? -16.172 11.141 2.34 1 97.88 75 LEU A C 1
ATOM 617 O O . LEU A 1 75 ? -15.773 10.039 1.949 1 97.88 75 LEU A O 1
ATOM 621 N N . PRO A 1 76 ? -16.469 11.352 3.637 1 97.81 76 PRO A N 1
ATOM 622 C CA . PRO A 1 76 ? -16.078 10.328 4.605 1 97.81 76 PRO A CA 1
ATOM 623 C C . PRO A 1 76 ? -16.797 8.992 4.371 1 97.81 76 PRO A C 1
ATOM 625 O O . PRO A 1 76 ? -16.281 7.945 4.777 1 97.81 76 PRO A O 1
ATOM 628 N N . LYS A 1 77 ? -17.828 9 3.684 1 97.12 77 LYS A N 1
ATOM 629 C CA . LYS A 1 77 ? -18.594 7.777 3.465 1 97.12 77 LYS A CA 1
ATOM 630 C C . LYS A 1 77 ? -18.312 7.191 2.084 1 97.12 77 LYS A C 1
ATOM 632 O O . LYS A 1 77 ? -18.766 6.082 1.772 1 97.12 77 LYS A O 1
ATOM 637 N N . ASN A 1 78 ? -17.656 7.941 1.28 1 98.12 78 ASN A N 1
ATOM 638 C CA . ASN A 1 78 ? -17.328 7.484 -0.066 1 98.12 78 ASN A CA 1
ATOM 639 C C . ASN A 1 78 ? -16.219 6.441 -0.047 1 98.12 78 ASN A C 1
ATOM 641 O O . ASN A 1 78 ? -15.117 6.703 0.449 1 98.12 78 ASN A O 1
ATOM 645 N N . LYS A 1 79 ? -16.438 5.289 -0.61 1 97.88 79 LYS A N 1
ATOM 646 C CA . LYS A 1 79 ? -15.523 4.16 -0.484 1 97.88 79 LYS A CA 1
ATOM 647 C C . LYS A 1 79 ? -14.258 4.383 -1.31 1 97.88 79 LYS A C 1
ATOM 649 O O . LYS A 1 79 ? -13.164 3.965 -0.913 1 97.88 79 LYS A O 1
ATOM 654 N N . ARG A 1 80 ? -14.398 5.031 -2.445 1 97.69 80 ARG A N 1
ATOM 655 C CA . ARG A 1 80 ? -13.211 5.344 -3.232 1 97.69 80 ARG A CA 1
ATOM 656 C C . ARG A 1 80 ? -12.297 6.312 -2.488 1 97.69 80 ARG A C 1
ATOM 658 O O . ARG A 1 80 ? -11.078 6.172 -2.527 1 97.69 80 ARG A O 1
ATOM 665 N N . PHE A 1 81 ? -12.93 7.254 -1.843 1 98.56 81 PHE A N 1
ATOM 666 C CA . PHE A 1 81 ? -12.203 8.195 -1.01 1 98.56 81 PHE A CA 1
ATOM 667 C C . PHE A 1 81 ? -11.531 7.484 0.157 1 98.56 81 PHE A C 1
ATOM 669 O O . PHE A 1 81 ? -10.328 7.664 0.395 1 98.56 81 PHE A O 1
ATOM 676 N N . GLN A 1 82 ? -12.219 6.625 0.816 1 98 82 GLN A N 1
ATOM 677 C CA . GLN A 1 82 ? -11.664 5.863 1.931 1 98 82 GLN A CA 1
ATOM 678 C C . GLN A 1 82 ? -10.469 5.031 1.485 1 98 82 GLN A C 1
ATOM 680 O O . GLN A 1 82 ? -9.445 4.984 2.174 1 98 82 GLN A O 1
ATOM 685 N N . ALA A 1 83 ? -10.625 4.398 0.358 1 97.62 83 ALA A N 1
ATOM 686 C CA . ALA A 1 83 ? -9.539 3.566 -0.162 1 97.62 83 ALA A CA 1
ATOM 687 C C . ALA A 1 83 ? -8.281 4.395 -0.404 1 97.62 83 ALA A C 1
ATOM 689 O O . ALA A 1 83 ? -7.172 3.947 -0.101 1 97.62 83 ALA A O 1
ATOM 690 N N . HIS A 1 84 ? -8.477 5.562 -0.947 1 97.62 84 HIS A N 1
ATOM 691 C CA . HIS A 1 84 ? -7.32 6.426 -1.167 1 97.62 84 HIS A CA 1
ATOM 692 C C . HIS A 1 84 ? -6.699 6.863 0.156 1 97.62 84 HIS A C 1
ATOM 694 O O . HIS A 1 84 ? -5.473 6.91 0.286 1 97.62 84 HIS A O 1
ATOM 700 N N . CYS A 1 85 ? -7.516 7.184 1.113 1 97.75 85 CYS A N 1
ATOM 701 C CA . CYS A 1 85 ? -7.043 7.578 2.436 1 97.75 85 CYS A CA 1
ATOM 702 C C . CYS A 1 85 ? -6.211 6.469 3.068 1 97.75 85 CYS A C 1
ATOM 704 O O . CYS A 1 85 ? -5.129 6.727 3.6 1 97.75 85 CYS A O 1
ATOM 706 N N . ILE A 1 86 ? -6.645 5.273 2.953 1 96.81 86 ILE A N 1
ATOM 707 C CA . ILE A 1 86 ? -5.918 4.125 3.477 1 96.81 86 ILE A CA 1
ATOM 708 C C . ILE A 1 86 ? -4.566 4.004 2.773 1 96.81 86 ILE A C 1
ATOM 710 O O . ILE A 1 86 ? -3.547 3.742 3.414 1 96.81 86 ILE A O 1
ATOM 714 N N . ASN A 1 87 ? -4.559 4.223 1.493 1 96.31 87 ASN A N 1
ATOM 715 C CA . ASN A 1 87 ? -3.316 4.137 0.731 1 96.31 87 ASN A CA 1
ATOM 716 C C . ASN A 1 87 ? -2.281 5.141 1.232 1 96.31 87 ASN A C 1
ATOM 718 O O . ASN A 1 87 ? -1.095 4.82 1.322 1 96.31 87 ASN A O 1
ATOM 722 N N . ILE A 1 88 ? -2.713 6.34 1.564 1 96.81 88 ILE A N 1
ATOM 723 C CA . ILE A 1 88 ? -1.804 7.363 2.07 1 96.81 88 ILE A CA 1
ATOM 724 C C . ILE A 1 88 ? -1.185 6.898 3.387 1 96.81 88 ILE A C 1
ATOM 726 O O . ILE A 1 88 ? 0.037 6.941 3.555 1 96.81 88 ILE A O 1
ATOM 730 N N . VAL A 1 89 ? -2 6.41 4.262 1 96.75 89 VAL A N 1
ATOM 731 C CA . VAL A 1 89 ? -1.553 5.988 5.586 1 96.75 89 VAL A CA 1
ATOM 732 C C . VAL A 1 89 ? -0.649 4.762 5.461 1 96.75 89 VAL A C 1
ATOM 734 O O . VAL A 1 89 ? 0.416 4.703 6.078 1 96.75 89 VAL A O 1
ATOM 737 N N . THR A 1 90 ? -1.013 3.826 4.59 1 95.69 90 THR A N 1
ATOM 738 C CA . THR A 1 90 ? -0.242 2.6 4.422 1 95.69 90 THR A CA 1
ATOM 739 C C . THR A 1 90 ? 1.112 2.896 3.783 1 95.69 90 THR A C 1
ATOM 741 O O . THR A 1 90 ? 2.125 2.301 4.16 1 95.69 90 THR A O 1
ATOM 744 N N . THR A 1 91 ? 1.141 3.781 2.854 1 96.38 91 THR A N 1
ATOM 745 C CA . THR A 1 91 ? 2.391 4.156 2.203 1 96.38 91 THR A CA 1
ATOM 746 C C . THR A 1 91 ? 3.344 4.809 3.199 1 96.38 91 THR A C 1
ATOM 748 O O . THR A 1 91 ? 4.52 4.445 3.27 1 96.38 91 THR A O 1
ATOM 751 N N . LEU A 1 92 ? 2.822 5.746 3.977 1 96.81 92 LEU A N 1
ATOM 752 C CA . LEU A 1 92 ? 3.646 6.379 5 1 96.81 92 LEU A CA 1
ATOM 753 C C . LEU A 1 92 ? 4.145 5.352 6.012 1 96.81 92 LEU A C 1
ATOM 755 O O . LEU A 1 92 ? 5.312 5.379 6.406 1 96.81 92 LEU A O 1
ATOM 759 N N . GLY A 1 93 ? 3.285 4.488 6.395 1 96.19 93 GLY A N 1
ATOM 760 C CA . GLY A 1 93 ? 3.674 3.426 7.309 1 96.19 93 GLY A CA 1
ATOM 761 C C . GLY A 1 93 ? 4.781 2.545 6.766 1 96.19 93 GLY A C 1
ATOM 762 O O . GLY A 1 93 ? 5.715 2.191 7.488 1 96.19 93 GLY A O 1
ATOM 763 N N . LYS A 1 94 ? 4.645 2.189 5.527 1 95.69 94 LYS A N 1
ATOM 764 C CA . LYS A 1 94 ? 5.66 1.362 4.883 1 95.69 94 LYS A CA 1
ATOM 765 C C . LYS A 1 94 ? 7.02 2.051 4.898 1 95.69 94 LYS A C 1
ATOM 767 O O . LYS A 1 94 ? 8.031 1.428 5.23 1 95.69 94 LYS A O 1
ATOM 772 N N . VAL A 1 95 ? 7.047 3.299 4.574 1 97.12 95 VAL A N 1
ATOM 773 C CA . VAL A 1 95 ? 8.289 4.07 4.535 1 97.12 95 VAL A CA 1
ATOM 774 C C . VAL A 1 95 ? 8.891 4.148 5.938 1 97.12 95 VAL A C 1
ATOM 776 O O . VAL A 1 95 ? 10.102 3.986 6.109 1 97.12 95 VAL A O 1
ATOM 779 N N . ILE A 1 96 ? 8.07 4.352 6.898 1 96.94 96 ILE A N 1
ATOM 780 C CA . ILE A 1 96 ? 8.508 4.426 8.289 1 96.94 96 ILE A CA 1
ATOM 781 C C . ILE A 1 96 ? 9.102 3.084 8.711 1 96.94 96 ILE A C 1
ATOM 783 O O . ILE A 1 96 ? 10.141 3.045 9.375 1 96.94 96 ILE A O 1
ATOM 787 N N . GLU A 1 97 ? 8.516 2.049 8.312 1 94.12 97 GLU A N 1
ATOM 788 C CA . GLU A 1 97 ? 8.992 0.713 8.664 1 94.12 97 GLU A CA 1
ATOM 789 C C . GLU A 1 97 ? 10.312 0.399 7.961 1 94.12 97 GLU A C 1
ATOM 791 O O . GLU A 1 97 ? 11.117 -0.38 8.469 1 94.12 97 GLU A O 1
ATOM 796 N N . GLN A 1 98 ? 10.562 1.002 6.926 1 96.25 98 GLN A N 1
ATOM 797 C CA . GLN A 1 98 ? 11.719 0.685 6.094 1 96.25 98 GLN A CA 1
ATOM 798 C C . GLN A 1 98 ? 12.945 1.489 6.527 1 96.25 98 GLN A C 1
ATOM 800 O O . GLN A 1 98 ? 14.016 1.374 5.926 1 96.25 98 GLN A O 1
ATOM 805 N N . MET A 1 99 ? 12.828 2.283 7.555 1 95.56 99 MET A N 1
ATOM 806 C CA . MET A 1 99 ? 13.93 3.119 8.008 1 95.56 99 MET A CA 1
ATOM 807 C C . MET A 1 99 ? 15.156 2.27 8.336 1 95.56 99 MET A C 1
ATOM 809 O O . MET A 1 99 ? 16.281 2.773 8.359 1 95.56 99 MET A O 1
ATOM 813 N N . HIS A 1 100 ? 15.023 0.993 8.57 1 93 100 HIS A N 1
ATOM 814 C CA . HIS A 1 100 ? 16.141 0.102 8.836 1 93 100 HIS A CA 1
ATOM 815 C C . HIS A 1 100 ? 16.906 -0.212 7.555 1 93 100 HIS A C 1
ATOM 817 O O . HIS A 1 100 ? 18.031 -0.731 7.605 1 93 100 HIS A O 1
ATOM 823 N N . ASP A 1 101 ? 16.328 0.024 6.406 1 95.31 101 ASP A N 1
ATOM 824 C CA . ASP A 1 101 ? 16.906 -0.133 5.074 1 95.31 101 ASP A CA 1
ATOM 825 C C . ASP A 1 101 ? 16.719 1.134 4.242 1 95.31 101 ASP A C 1
ATOM 827 O O . ASP A 1 101 ? 15.812 1.211 3.414 1 95.31 101 ASP A O 1
ATOM 831 N N . PRO A 1 102 ? 17.625 2.096 4.383 1 95.62 102 PRO A N 1
ATOM 832 C CA . PRO A 1 102 ? 17.469 3.414 3.768 1 95.62 102 PRO A CA 1
ATOM 833 C C . PRO A 1 102 ? 17.359 3.344 2.246 1 95.62 102 PRO A C 1
ATOM 835 O O . PRO A 1 102 ? 16.641 4.148 1.637 1 95.62 102 PRO A O 1
ATOM 838 N N . GLU A 1 103 ? 18.016 2.412 1.607 1 96.62 103 GLU A N 1
ATOM 839 C CA . GLU A 1 103 ? 17.953 2.283 0.154 1 96.62 103 GLU A CA 1
ATOM 840 C C . GLU A 1 103 ? 16.578 1.815 -0.294 1 96.62 103 GLU A C 1
ATOM 842 O O . GLU A 1 103 ? 16.047 2.289 -1.305 1 96.62 103 GLU A O 1
ATOM 847 N N . LEU A 1 104 ? 16.016 0.909 0.438 1 97.06 104 LEU A N 1
ATOM 848 C CA . LEU A 1 104 ? 14.656 0.456 0.147 1 97.06 104 LEU A CA 1
ATOM 849 C C . LEU A 1 104 ? 13.648 1.572 0.392 1 97.06 104 LEU A C 1
ATOM 851 O O . LEU A 1 104 ? 12.727 1.766 -0.402 1 97.06 104 LEU A O 1
ATOM 855 N N . MET A 1 105 ? 13.836 2.254 1.5 1 97.5 105 MET A N 1
ATOM 856 C CA . MET A 1 105 ? 12.984 3.4 1.808 1 97.5 105 MET A CA 1
ATOM 857 C C . MET A 1 105 ? 12.992 4.41 0.665 1 97.5 105 MET A C 1
ATOM 859 O O . MET A 1 105 ? 11.938 4.871 0.224 1 97.5 105 MET A O 1
ATOM 863 N N . GLU A 1 106 ? 14.141 4.695 0.179 1 97.12 106 GLU A N 1
ATOM 864 C CA . GLU A 1 106 ? 14.297 5.648 -0.917 1 97.12 106 GLU A CA 1
ATOM 865 C C . GLU A 1 106 ? 13.625 5.141 -2.189 1 97.12 106 GLU A C 1
ATOM 867 O O . GLU A 1 106 ? 12.93 5.895 -2.873 1 97.12 106 GLU A O 1
ATOM 872 N N . ALA A 1 107 ? 13.852 3.914 -2.504 1 97.62 107 ALA A N 1
ATOM 873 C CA . ALA A 1 107 ? 13.234 3.32 -3.688 1 97.62 107 ALA A CA 1
ATOM 874 C C . ALA A 1 107 ? 11.711 3.402 -3.613 1 97.62 107 ALA A C 1
ATOM 876 O O . ALA A 1 107 ? 11.047 3.719 -4.605 1 97.62 107 ALA A O 1
ATOM 877 N N . SER A 1 108 ? 11.156 3.111 -2.438 1 97.94 108 SER A N 1
ATOM 878 C CA . SER A 1 108 ? 9.711 3.195 -2.244 1 97.94 108 SER A CA 1
ATOM 879 C C . SER A 1 108 ? 9.211 4.621 -2.447 1 97.94 108 SER A C 1
ATOM 881 O O . SER A 1 108 ? 8.188 4.836 -3.098 1 97.94 108 SER A O 1
ATOM 883 N N . LEU A 1 109 ? 9.945 5.574 -1.943 1 98.06 109 LEU A N 1
ATOM 884 C CA . LEU A 1 109 ? 9.562 6.973 -2.074 1 98.06 109 LEU A CA 1
ATOM 885 C C . LEU A 1 109 ? 9.648 7.426 -3.527 1 98.06 109 LEU A C 1
ATOM 887 O O . LEU A 1 109 ? 8.781 8.172 -4 1 98.06 109 LEU A O 1
ATOM 891 N N . ILE A 1 110 ? 10.641 6.973 -4.207 1 97.25 110 ILE A N 1
ATOM 892 C CA . ILE A 1 110 ? 10.789 7.32 -5.617 1 97.25 110 ILE A CA 1
ATOM 893 C C . ILE A 1 110 ? 9.617 6.75 -6.41 1 97.25 110 ILE A C 1
ATOM 895 O O . ILE A 1 110 ? 8.969 7.469 -7.176 1 97.25 110 ILE A O 1
ATOM 899 N N . ASN A 1 111 ? 9.336 5.461 -6.199 1 96.19 111 ASN A N 1
ATOM 900 C CA . ASN A 1 111 ? 8.211 4.832 -6.887 1 96.19 111 ASN A CA 1
ATOM 901 C C . ASN A 1 111 ? 6.906 5.578 -6.629 1 96.19 111 ASN A C 1
ATOM 903 O O . ASN A 1 111 ? 6.148 5.855 -7.562 1 96.19 111 ASN A O 1
ATOM 907 N N . PHE A 1 112 ? 6.672 5.957 -5.469 1 97.25 112 PHE A N 1
ATOM 908 C CA . PHE A 1 112 ? 5.48 6.695 -5.07 1 97.25 112 PHE A CA 1
ATOM 909 C C . PHE A 1 112 ? 5.441 8.062 -5.742 1 97.25 112 PHE A C 1
ATOM 911 O O . PHE A 1 112 ? 4.438 8.422 -6.359 1 97.25 112 PHE A O 1
ATOM 918 N N . THR A 1 113 ? 6.527 8.75 -5.594 1 98.06 113 THR A N 1
ATOM 919 C CA . THR A 1 113 ? 6.566 10.148 -6.016 1 98.06 113 THR A CA 1
ATOM 920 C C . THR A 1 113 ? 6.473 10.258 -7.535 1 98.06 113 THR A C 1
ATOM 922 O O . THR A 1 113 ? 5.785 11.133 -8.055 1 98.06 113 THR A O 1
ATOM 925 N N . GLU A 1 114 ? 7.125 9.383 -8.242 1 96.62 114 GLU A N 1
ATOM 926 C CA . GLU A 1 114 ? 7.105 9.406 -9.703 1 96.62 114 GLU A CA 1
ATOM 927 C C . GLU A 1 114 ? 5.684 9.258 -10.242 1 96.62 114 GLU A C 1
ATOM 929 O O . GLU A 1 114 ? 5.312 9.93 -11.203 1 96.62 114 GLU A O 1
ATOM 934 N N . LYS A 1 115 ? 4.918 8.484 -9.617 1 94.62 115 LYS A N 1
ATOM 935 C CA . LYS A 1 115 ? 3.529 8.312 -10.039 1 94.62 115 LYS A CA 1
ATOM 936 C C . LYS A 1 115 ? 2.736 9.602 -9.859 1 94.62 115 LYS A C 1
ATOM 938 O O . LYS A 1 115 ? 1.945 9.977 -10.727 1 94.62 115 LYS A O 1
ATOM 943 N N . HIS A 1 116 ? 2.924 10.258 -8.742 1 97.25 116 HIS A N 1
ATOM 944 C CA . HIS A 1 116 ? 2.232 11.516 -8.5 1 97.25 116 HIS A CA 1
ATOM 945 C C . HIS A 1 116 ? 2.76 12.617 -9.406 1 97.25 116 HIS A C 1
ATOM 947 O O . HIS A 1 116 ? 1.991 13.453 -9.891 1 97.25 116 HIS A O 1
ATOM 953 N N . LYS A 1 117 ? 4.043 12.547 -9.672 1 97 117 LYS A N 1
ATOM 954 C CA . LYS A 1 117 ? 4.637 13.516 -10.586 1 97 117 LYS A CA 1
ATOM 955 C C . LYS A 1 117 ? 4.043 13.383 -11.984 1 97 117 LYS A C 1
ATOM 957 O O . LYS A 1 117 ? 3.686 14.391 -12.609 1 97 117 LYS A O 1
ATOM 962 N N . VAL A 1 118 ? 3.904 12.227 -12.461 1 93.81 118 VAL A N 1
ATOM 963 C CA . VAL A 1 118 ? 3.361 11.945 -13.789 1 93.81 118 VAL A CA 1
ATOM 964 C C . VAL A 1 118 ? 1.92 12.438 -13.875 1 93.81 118 VAL A C 1
ATOM 966 O O . VAL A 1 118 ? 1.482 12.914 -14.922 1 93.81 118 VAL A O 1
ATOM 969 N N . ARG A 1 119 ? 1.205 12.445 -12.734 1 94.25 119 ARG A N 1
ATOM 970 C CA . ARG A 1 119 ? -0.184 12.891 -12.711 1 94.25 119 ARG A CA 1
ATOM 971 C C . ARG A 1 119 ? -0.268 14.406 -12.594 1 94.25 119 ARG A C 1
ATOM 973 O O . ARG A 1 119 ? -1.361 14.977 -12.617 1 94.25 119 ARG A O 1
ATOM 980 N N . GLY A 1 120 ? 0.871 15.031 -12.305 1 95.69 120 GLY A N 1
ATOM 981 C CA . GLY A 1 120 ? 0.897 16.484 -12.344 1 95.69 120 GLY A CA 1
ATOM 982 C C . GLY A 1 120 ? 1.035 17.125 -10.969 1 95.69 120 GLY A C 1
ATOM 983 O O . GLY A 1 120 ? 1.026 18.344 -10.844 1 95.69 120 GLY A O 1
ATOM 984 N N . GLN A 1 121 ? 1.184 16.359 -9.922 1 97.62 121 GLN A N 1
ATOM 985 C CA . GLN A 1 121 ? 1.344 16.922 -8.586 1 97.62 121 GLN A CA 1
ATOM 986 C C . GLN A 1 121 ? 2.676 17.656 -8.453 1 97.62 121 GLN A C 1
ATOM 988 O O . GLN A 1 121 ? 3.686 17.234 -9.016 1 97.62 121 GLN A O 1
ATOM 993 N N . THR A 1 122 ? 2.676 18.75 -7.648 1 97.5 122 THR A N 1
ATOM 994 C CA . THR A 1 122 ? 3.838 19.625 -7.535 1 97.5 122 THR A CA 1
ATOM 995 C C . THR A 1 122 ? 4.473 19.5 -6.152 1 97.5 122 THR A C 1
ATOM 997 O O . THR A 1 122 ? 3.818 19.078 -5.199 1 97.5 122 THR A O 1
ATOM 1000 N N . PRO A 1 123 ? 5.734 19.906 -6.031 1 97.88 123 PRO A N 1
ATOM 1001 C CA . PRO A 1 123 ? 6.379 19.938 -4.715 1 97.88 123 PRO A CA 1
ATOM 1002 C C . PRO A 1 123 ? 5.602 20.781 -3.701 1 97.88 123 PRO A C 1
ATOM 1004 O O . PRO A 1 123 ? 5.551 20.438 -2.518 1 97.88 123 PRO A O 1
ATOM 1007 N N . GLU A 1 124 ? 5.055 21.844 -4.191 1 97.94 124 GLU A N 1
ATOM 1008 C CA . GLU A 1 124 ? 4.27 22.688 -3.307 1 97.94 124 GLU A CA 1
ATOM 1009 C C . GLU A 1 124 ? 3.086 21.938 -2.711 1 97.94 124 GLU A C 1
ATOM 1011 O O . GLU A 1 124 ? 2.787 22.078 -1.523 1 97.94 124 GLU A O 1
ATOM 1016 N N . GLN A 1 125 ? 2.424 21.188 -3.496 1 97.81 125 GLN A N 1
ATOM 1017 C CA . GLN A 1 125 ? 1.288 20.422 -3.012 1 97.81 125 GLN A CA 1
ATOM 1018 C C . GLN A 1 125 ? 1.729 19.375 -1.98 1 97.81 125 GLN A C 1
ATOM 1020 O O . GLN A 1 125 ? 1.015 19.125 -1.011 1 97.81 125 GLN A O 1
ATOM 1025 N N . PHE A 1 126 ? 2.887 18.797 -2.176 1 98.44 126 PHE A N 1
ATOM 1026 C CA . PHE A 1 126 ? 3.434 17.891 -1.176 1 98.44 126 PHE A CA 1
ATOM 1027 C C . PHE A 1 126 ? 3.754 18.625 0.115 1 98.44 126 PHE A C 1
ATOM 1029 O O . PHE A 1 126 ? 3.486 18.125 1.209 1 98.44 126 PHE A O 1
ATOM 1036 N N . GLU A 1 127 ? 4.344 19.812 -0.002 1 98.44 127 GLU A N 1
ATOM 1037 C CA . GLU A 1 127 ? 4.629 20.625 1.176 1 98.44 127 GLU A CA 1
ATOM 1038 C C . GLU A 1 127 ? 3.352 20.953 1.939 1 98.44 127 GLU A C 1
ATOM 1040 O O . GLU A 1 127 ? 3.326 20.906 3.17 1 98.44 127 GLU A O 1
ATOM 1045 N N . ASN A 1 128 ? 2.32 21.297 1.19 1 98.5 128 ASN A N 1
ATOM 1046 C CA . ASN A 1 128 ? 1.023 21.547 1.812 1 98.5 128 ASN A CA 1
ATOM 1047 C C . ASN A 1 128 ? 0.545 20.344 2.613 1 98.5 128 ASN A C 1
ATOM 1049 O O . ASN A 1 128 ? 0.1 20.484 3.754 1 98.5 128 ASN A O 1
ATOM 1053 N N . LEU A 1 129 ? 0.664 19.172 2.062 1 98.38 129 LEU A N 1
ATOM 1054 C CA . LEU A 1 129 ? 0.27 17.953 2.754 1 98.38 129 LEU A CA 1
ATOM 1055 C C . LEU A 1 129 ? 1.122 17.734 4 1 98.38 129 LEU A C 1
ATOM 1057 O O . LEU A 1 129 ? 0.604 17.359 5.051 1 98.38 129 LEU A O 1
ATOM 1061 N N . LYS A 1 130 ? 2.424 17.969 3.889 1 98.5 130 LYS A N 1
ATOM 1062 C CA . LYS A 1 130 ? 3.334 17.844 5.023 1 98.5 130 LYS A CA 1
ATOM 1063 C C . LYS A 1 130 ? 2.871 18.688 6.199 1 98.5 130 LYS A C 1
ATOM 1065 O O . LYS A 1 130 ? 2.84 18.219 7.34 1 98.5 130 LYS A O 1
ATOM 1070 N N . GLN A 1 131 ? 2.467 19.875 5.891 1 98.31 131 GLN A N 1
ATOM 1071 C CA . GLN A 1 131 ? 2.037 20.797 6.938 1 98.31 131 GLN A CA 1
ATOM 1072 C C . GLN A 1 131 ? 0.734 20.344 7.578 1 98.31 131 GLN A C 1
ATOM 1074 O O . GLN A 1 131 ? 0.555 20.469 8.789 1 98.31 131 GLN A O 1
ATOM 1079 N N . VAL A 1 132 ? -0.116 19.812 6.785 1 98.38 132 VAL A N 1
ATOM 1080 C CA . VAL A 1 132 ? -1.373 19.297 7.301 1 98.38 132 VAL A CA 1
ATOM 1081 C C . VAL A 1 132 ? -1.093 18.125 8.242 1 98.38 132 VAL A C 1
ATOM 1083 O O . VAL A 1 132 ? -1.685 18.016 9.312 1 98.38 132 VAL A O 1
ATOM 1086 N N . ILE A 1 133 ? -0.183 17.25 7.875 1 98.38 133 ILE A N 1
ATOM 1087 C CA . ILE A 1 133 ? 0.167 16.078 8.68 1 98.38 133 ILE A CA 1
ATOM 1088 C C . ILE A 1 133 ? 0.755 16.531 10.016 1 98.38 133 ILE A C 1
ATOM 1090 O O . ILE A 1 133 ? 0.326 16.078 11.078 1 98.38 133 ILE A O 1
ATOM 1094 N N . LEU A 1 134 ? 1.658 17.484 9.938 1 97.94 134 LEU A N 1
ATOM 1095 C CA . LEU A 1 134 ? 2.283 18 11.148 1 97.94 134 LEU A CA 1
ATOM 1096 C C . LEU A 1 134 ? 1.243 18.609 12.078 1 97.94 134 LEU A C 1
ATOM 1098 O O . LEU A 1 134 ? 1.286 18.406 13.289 1 97.94 134 LEU A O 1
ATOM 1102 N N . GLY A 1 135 ? 0.345 19.297 11.523 1 97.56 135 GLY A N 1
ATOM 1103 C CA . GLY A 1 135 ? -0.685 19.969 12.305 1 97.56 135 GLY A CA 1
ATOM 1104 C C . GLY A 1 135 ? -1.671 19 12.938 1 97.56 135 GLY A C 1
ATOM 1105 O O . GLY A 1 135 ? -2.355 19.344 13.898 1 97.56 135 GLY A O 1
ATOM 1106 N N . ALA A 1 136 ? -1.751 17.828 12.414 1 96.88 136 ALA A N 1
ATOM 1107 C CA . ALA A 1 136 ? -2.732 16.844 12.883 1 96.88 136 ALA A CA 1
ATOM 1108 C C . ALA A 1 136 ? -2.186 16.047 14.055 1 96.88 136 ALA A C 1
ATOM 1110 O O . ALA A 1 136 ? -2.951 15.438 14.812 1 96.88 136 ALA A O 1
ATOM 1111 N N . PHE A 1 137 ? -0.918 16.016 14.312 1 97.12 137 PHE A N 1
ATOM 1112 C CA . PHE A 1 137 ? -0.264 15.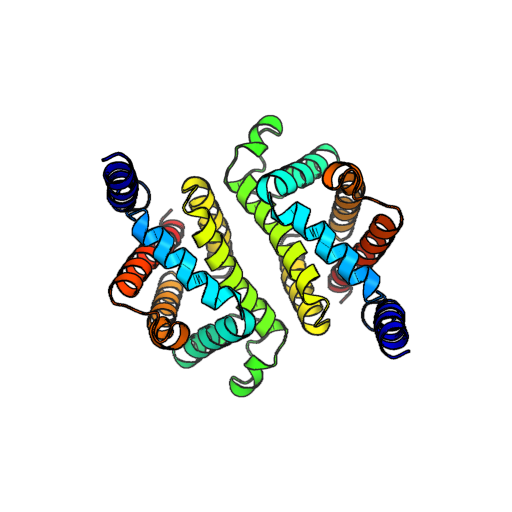078 15.219 1 97.12 137 PHE A CA 1
ATOM 1113 C C . PHE A 1 137 ? -0.737 15.297 16.656 1 97.12 137 PHE A C 1
ATOM 1115 O O . PHE A 1 137 ? -1.021 14.336 17.375 1 97.12 137 PHE A O 1
ATOM 1122 N N . PRO A 1 138 ? -0.904 16.562 17.125 1 97.12 138 PRO A N 1
ATOM 1123 C CA . PRO A 1 138 ? -1.36 16.734 18.516 1 97.12 138 PRO A CA 1
ATOM 1124 C C . PRO A 1 138 ? -2.703 16.062 18.781 1 97.12 138 PRO A C 1
ATOM 1126 O O . PRO A 1 138 ? -2.873 15.391 19.812 1 97.12 138 PRO A O 1
ATOM 1129 N N . SER A 1 139 ? -3.586 16.188 17.875 1 95.75 139 SER A N 1
ATOM 1130 C CA . SER A 1 139 ? -4.898 15.578 18.047 1 95.75 139 SER A CA 1
ATOM 1131 C C . SER A 1 139 ? -4.836 14.062 17.891 1 95.75 139 SER A C 1
ATOM 1133 O O . SER A 1 139 ? -5.516 13.328 18.609 1 95.75 139 SER A O 1
ATOM 1135 N N . LEU A 1 140 ? -4.055 13.578 17 1 94.5 140 LEU A N 1
ATOM 1136 C CA . LEU A 1 140 ? -3.959 12.148 16.719 1 94.5 140 LEU A CA 1
ATOM 1137 C C . LEU A 1 140 ? -3.297 11.406 17.875 1 94.5 140 LEU A C 1
ATOM 1139 O O . LEU A 1 140 ? -3.705 10.289 18.203 1 94.5 140 LEU A O 1
ATOM 1143 N N . PHE A 1 141 ? -2.303 12.07 18.484 1 96.31 141 PHE A N 1
ATOM 1144 C CA . PHE A 1 141 ? -1.489 11.336 19.438 1 96.31 141 PHE A CA 1
ATOM 1145 C C . PHE A 1 141 ? -1.878 11.695 20.875 1 96.31 141 PHE A C 1
ATOM 1147 O O . PHE A 1 141 ? -1.533 10.984 21.812 1 96.31 141 PHE A O 1
ATOM 1154 N N . GLY A 1 142 ? -2.559 12.812 21.016 1 95.56 142 GLY A N 1
ATOM 1155 C CA . GLY A 1 142 ? -2.984 13.219 22.344 1 95.56 142 GLY A CA 1
ATOM 1156 C C . GLY A 1 142 ? -1.835 13.344 23.312 1 95.56 142 GLY A C 1
ATOM 1157 O O . GLY A 1 142 ? -0.856 14.039 23.047 1 95.56 142 GLY A O 1
ATOM 1158 N N . LYS A 1 143 ? -1.867 12.555 24.438 1 96.25 143 LYS A N 1
ATOM 1159 C CA . LYS A 1 143 ? -0.894 12.625 25.531 1 96.25 143 LYS A CA 1
ATOM 1160 C C . LYS A 1 143 ? 0.455 12.055 25.094 1 96.25 143 LYS A C 1
ATOM 1162 O O . LYS A 1 143 ? 1.488 12.383 25.688 1 96.25 143 LYS A O 1
ATOM 1167 N N . GLN A 1 144 ? 0.463 11.297 24.078 1 96.31 144 GLN A N 1
ATOM 1168 C CA . GLN A 1 144 ? 1.701 10.688 23.609 1 96.31 144 GLN A CA 1
ATOM 1169 C C . GLN A 1 144 ? 2.529 11.672 22.797 1 96.31 144 GLN A C 1
ATOM 1171 O O . GLN A 1 144 ? 3.693 11.398 22.484 1 96.31 144 GLN A O 1
ATOM 1176 N N . TYR A 1 145 ? 1.917 12.766 22.438 1 97.19 145 TYR A N 1
ATOM 1177 C CA . TYR A 1 145 ? 2.625 13.773 21.656 1 97.19 145 TYR A CA 1
ATOM 1178 C C . TYR A 1 145 ? 3.49 14.656 22.547 1 97.19 145 TYR A C 1
ATOM 1180 O O . TYR A 1 145 ? 3.201 15.844 22.734 1 97.19 145 TYR A O 1
ATOM 1188 N N . THR A 1 146 ? 4.543 14.164 22.984 1 98 146 THR A N 1
ATOM 1189 C CA . THR A 1 146 ? 5.504 14.898 23.812 1 98 146 THR A CA 1
ATOM 1190 C C . THR A 1 146 ? 6.445 15.719 22.938 1 98 146 THR A C 1
ATOM 1192 O O . THR A 1 146 ? 6.434 15.586 21.703 1 98 146 THR A O 1
ATOM 1195 N N . SER A 1 147 ? 7.246 16.484 23.578 1 97.94 147 SER A N 1
ATOM 1196 C CA . SER A 1 147 ? 8.219 17.281 22.844 1 97.94 147 SER A CA 1
ATOM 1197 C C . SER A 1 147 ? 9.211 16.406 22.094 1 97.94 147 SER A C 1
ATOM 1199 O O . SER A 1 147 ? 9.609 16.734 20.969 1 97.94 147 SER A O 1
ATOM 1201 N N . GLU A 1 148 ? 9.57 15.312 22.656 1 97.5 148 GLU A N 1
ATOM 1202 C CA . GLU A 1 148 ? 10.508 14.391 22.016 1 97.5 148 GLU A CA 1
ATOM 1203 C C . GLU A 1 148 ? 9.883 13.742 20.781 1 97.5 148 GLU A C 1
ATOM 1205 O O . GLU A 1 148 ? 10.539 13.594 19.75 1 97.5 148 GLU A O 1
ATOM 1210 N N . VAL A 1 149 ? 8.633 13.383 20.891 1 98.06 149 VAL A N 1
ATOM 1211 C CA . VAL A 1 149 ? 7.902 12.789 19.781 1 98.06 149 VAL A CA 1
ATOM 1212 C C . VAL A 1 149 ? 7.742 13.812 18.656 1 98.06 149 VAL A C 1
ATOM 1214 O O . VAL A 1 149 ? 7.949 13.5 17.484 1 98.06 149 VAL A O 1
ATOM 1217 N N . GLN A 1 150 ? 7.41 15 19.062 1 98.38 150 GLN A N 1
ATOM 1218 C CA . GLN A 1 150 ? 7.273 16.094 18.094 1 98.38 150 GLN A CA 1
ATOM 1219 C C . GLN A 1 150 ? 8.562 16.281 17.297 1 98.38 150 GLN A C 1
ATOM 1221 O O . GLN A 1 150 ? 8.523 16.359 16.062 1 98.38 150 GLN A O 1
ATOM 1226 N N . GLU A 1 151 ? 9.625 16.359 17.938 1 98.12 151 GLU A N 1
ATOM 1227 C CA . GLU A 1 151 ? 10.914 16.562 17.281 1 98.12 151 GLU A CA 1
ATOM 1228 C C . GLU A 1 151 ? 11.258 15.391 16.359 1 98.12 151 GLU A C 1
ATOM 1230 O O . GLU A 1 151 ? 11.727 15.594 15.242 1 98.12 151 GLU A O 1
ATOM 1235 N N . ALA A 1 152 ? 11.031 14.188 16.844 1 98.12 152 ALA A N 1
ATOM 1236 C CA . ALA A 1 152 ? 11.312 13 16.047 1 98.12 152 ALA A CA 1
ATOM 1237 C C . ALA A 1 152 ? 10.492 12.984 14.758 1 98.12 152 ALA A C 1
ATOM 1239 O O . ALA A 1 152 ? 11.016 12.688 13.688 1 98.12 152 ALA A O 1
ATOM 1240 N N . TRP A 1 153 ? 9.25 13.391 14.898 1 98.44 153 TRP A N 1
ATOM 1241 C CA . TRP A 1 153 ? 8.375 13.398 13.734 1 98.44 153 TRP A CA 1
ATOM 1242 C C . TRP A 1 153 ? 8.75 14.516 12.773 1 98.44 153 TRP A C 1
ATOM 1244 O O . TRP A 1 153 ? 8.727 14.328 11.555 1 98.44 153 TRP A O 1
ATOM 1254 N N . LYS A 1 154 ? 9.023 15.633 13.305 1 98.5 154 LYS A N 1
ATOM 1255 C CA . LYS A 1 154 ? 9.453 16.719 12.438 1 98.5 154 LYS A CA 1
ATOM 1256 C C . LYS A 1 154 ? 10.664 16.312 11.602 1 98.5 154 LYS A C 1
ATOM 1258 O O . LYS A 1 154 ? 10.68 16.516 10.383 1 98.5 154 LYS A O 1
ATOM 1263 N N . LYS A 1 155 ? 11.625 15.742 12.203 1 98.12 155 LYS A N 1
ATOM 1264 C CA . LYS A 1 155 ? 12.828 15.305 11.5 1 98.12 155 LYS A CA 1
ATOM 1265 C C . LYS A 1 155 ? 12.508 14.203 10.484 1 98.12 155 LYS A C 1
ATOM 1267 O O . LYS A 1 155 ? 13.039 14.211 9.375 1 98.12 155 LYS A O 1
ATOM 1272 N N . THR A 1 156 ? 11.703 13.328 10.898 1 98.5 156 THR A N 1
ATOM 1273 C CA . THR A 1 156 ? 11.328 12.219 10.023 1 98.5 156 THR A CA 1
ATOM 1274 C C . THR A 1 156 ? 10.602 12.727 8.789 1 98.5 156 THR A C 1
ATOM 1276 O O . THR A 1 156 ? 10.922 12.328 7.664 1 98.5 156 THR A O 1
ATOM 1279 N N . LEU A 1 157 ? 9.641 13.594 8.992 1 98.5 157 LEU A N 1
ATOM 1280 C CA . LEU A 1 157 ? 8.914 14.133 7.844 1 98.5 157 LEU A CA 1
ATOM 1281 C C . LEU A 1 157 ? 9.828 14.977 6.969 1 98.5 157 LEU A C 1
ATOM 1283 O O . LEU A 1 157 ? 9.719 14.953 5.742 1 98.5 157 LEU A O 1
ATOM 1287 N N . ASP A 1 158 ? 10.703 15.703 7.602 1 98.19 158 ASP A N 1
ATOM 1288 C CA . ASP A 1 158 ? 11.688 16.438 6.816 1 98.19 158 ASP A CA 1
ATOM 1289 C C . ASP A 1 158 ? 12.492 15.508 5.918 1 98.19 158 ASP A C 1
ATOM 1291 O O . ASP A 1 158 ? 12.711 15.797 4.742 1 98.19 158 ASP A O 1
ATOM 1295 N N . LEU A 1 159 ? 12.906 14.461 6.457 1 98 159 LEU A N 1
ATOM 1296 C CA . LEU A 1 159 ? 13.672 13.469 5.703 1 98 159 LEU A CA 1
ATOM 1297 C C . LEU A 1 159 ? 12.844 12.906 4.551 1 98 159 LEU A C 1
ATOM 1299 O O . LEU A 1 159 ? 13.281 12.93 3.4 1 98 159 LEU A O 1
ATOM 1303 N N . ILE A 1 160 ? 11.656 12.422 4.848 1 98.31 160 ILE A N 1
ATOM 1304 C CA . ILE A 1 160 ? 10.797 11.789 3.859 1 98.31 160 ILE A CA 1
ATOM 1305 C C . ILE A 1 160 ? 10.484 12.773 2.736 1 98.31 160 ILE A C 1
ATOM 1307 O O . ILE A 1 160 ? 10.641 12.445 1.557 1 98.31 160 ILE A O 1
ATOM 1311 N N . PHE A 1 161 ? 10.102 13.961 3.094 1 98.31 161 PHE A N 1
ATOM 1312 C CA . PHE A 1 161 ? 9.664 14.906 2.08 1 98.31 161 PHE A CA 1
ATOM 1313 C C . PHE A 1 161 ? 10.852 15.484 1.321 1 98.31 161 PHE A C 1
ATOM 1315 O O . PHE A 1 161 ? 10.727 15.867 0.154 1 98.31 161 PHE A O 1
ATOM 1322 N N . SER A 1 162 ? 12.008 15.562 1.93 1 97.44 162 SER A N 1
ATOM 1323 C CA . SER A 1 162 ? 13.195 15.938 1.176 1 97.44 162 SER A CA 1
ATOM 1324 C C . SER A 1 162 ? 13.469 14.953 0.043 1 97.44 162 SER A C 1
ATOM 1326 O O . SER A 1 162 ? 13.898 15.352 -1.043 1 97.44 162 SER A O 1
ATOM 1328 N N . ARG A 1 163 ? 13.25 13.695 0.288 1 96.75 163 ARG A N 1
ATOM 1329 C CA . ARG A 1 163 ? 13.43 12.672 -0.74 1 96.75 163 ARG A CA 1
ATOM 1330 C C . ARG A 1 163 ? 12.383 12.805 -1.836 1 96.75 163 ARG A C 1
ATOM 1332 O O . ARG A 1 163 ? 12.68 12.602 -3.016 1 96.75 163 ARG A O 1
ATOM 1339 N N . ILE A 1 164 ? 11.188 13.156 -1.424 1 97.94 164 ILE A N 1
ATOM 1340 C CA . ILE A 1 164 ? 10.133 13.398 -2.396 1 97.94 164 ILE A CA 1
ATOM 1341 C C . ILE A 1 164 ? 10.531 14.555 -3.312 1 97.94 164 ILE A C 1
ATOM 1343 O O . ILE A 1 164 ? 10.445 14.445 -4.535 1 97.94 164 ILE A O 1
ATOM 1347 N N . TYR A 1 165 ? 11.031 15.602 -2.719 1 98.06 165 TYR A N 1
ATOM 1348 C CA . TYR A 1 165 ? 11.406 16.797 -3.48 1 98.06 165 TYR A CA 1
ATOM 1349 C C . TYR A 1 165 ? 12.547 16.484 -4.441 1 98.06 165 TYR A C 1
ATOM 1351 O O . TYR A 1 165 ? 12.609 17.031 -5.543 1 98.06 165 TYR A O 1
ATOM 1359 N N . GLN A 1 166 ? 13.367 15.617 -4.074 1 97.25 166 GLN A N 1
ATOM 1360 C CA . GLN A 1 166 ? 14.516 15.258 -4.898 1 97.25 166 GLN A CA 1
ATOM 1361 C C . GLN A 1 166 ? 14.078 14.609 -6.203 1 97.25 166 GLN A C 1
ATOM 1363 O O . GLN A 1 166 ? 14.766 14.711 -7.223 1 97.25 166 GLN A O 1
ATOM 1368 N N . VAL A 1 167 ? 12.961 13.945 -6.184 1 96.94 167 VAL A N 1
ATOM 1369 C CA . VAL A 1 167 ? 12.453 13.297 -7.387 1 96.94 167 VAL A CA 1
ATOM 1370 C C . VAL A 1 167 ? 12.125 14.352 -8.445 1 96.94 167 VAL A C 1
ATOM 1372 O O . VAL A 1 167 ? 12.203 14.078 -9.648 1 96.94 167 VAL A O 1
ATOM 1375 N N . TYR A 1 168 ? 11.789 15.523 -8.055 1 96.69 168 TYR A N 1
ATOM 1376 C CA . TYR A 1 168 ? 11.414 16.594 -8.969 1 96.69 168 TYR A CA 1
ATOM 1377 C C . TYR A 1 168 ? 12.648 17.312 -9.492 1 96.69 168 TYR A C 1
ATOM 1379 O O . TYR A 1 168 ? 12.57 18.062 -10.477 1 96.69 168 TYR A O 1
ATOM 1387 N N . THR A 1 169 ? 13.734 17.219 -8.883 1 91.94 169 THR A N 1
ATOM 1388 C CA . THR A 1 169 ? 14.945 17.922 -9.297 1 91.94 169 THR A CA 1
ATOM 1389 C C . THR A 1 169 ? 15.852 17.016 -10.117 1 91.94 169 THR A C 1
ATOM 1391 O O . THR A 1 169 ? 16.812 17.484 -10.742 1 91.94 169 THR A O 1
ATOM 1394 N N . ASN A 1 170 ? 15.625 15.773 -10.125 1 81.06 170 ASN A N 1
ATOM 1395 C CA . ASN A 1 170 ? 16.406 14.836 -10.922 1 81.06 170 ASN A CA 1
ATOM 1396 C C . ASN A 1 170 ? 15.805 14.625 -12.305 1 81.06 170 ASN A C 1
ATOM 1398 O O . ASN A 1 170 ? 14.586 14.633 -12.461 1 81.06 170 ASN A O 1
ATOM 1402 N N . MET B 1 1 ? -23.969 -27.125 29.391 1 36.56 1 MET B N 1
ATOM 1403 C CA . MET B 1 1 ? -24.828 -26.828 28.266 1 36.56 1 MET B CA 1
ATOM 1404 C C . MET B 1 1 ? -24.5 -25.469 27.656 1 36.56 1 MET B C 1
ATOM 1406 O O . MET B 1 1 ? -24.547 -25.297 26.438 1 36.56 1 MET B O 1
ATOM 1410 N N . ALA B 1 2 ? -24.219 -24.453 28.406 1 53.25 2 ALA B N 1
ATOM 1411 C CA . ALA B 1 2 ? -23.844 -23.156 27.891 1 53.25 2 ALA B CA 1
ATOM 1412 C C . ALA B 1 2 ? -22.5 -23.219 27.141 1 53.25 2 ALA B C 1
ATOM 1414 O O . ALA B 1 2 ? -22.328 -22.594 26.094 1 53.25 2 ALA B O 1
ATOM 1415 N N . LEU B 1 3 ? -21.562 -23.938 27.562 1 48.78 3 LEU B N 1
ATOM 1416 C CA . LEU B 1 3 ? -20.281 -24.094 26.875 1 48.78 3 LEU B CA 1
ATOM 1417 C C . LEU B 1 3 ? -20.469 -24.781 25.531 1 48.78 3 LEU B C 1
ATOM 1419 O O . LEU B 1 3 ? -19.859 -24.406 24.531 1 48.78 3 LEU B O 1
ATOM 1423 N N . PHE B 1 4 ? -21.328 -25.828 25.5 1 49.03 4 PHE B N 1
ATOM 1424 C CA . PHE B 1 4 ? -21.609 -26.516 24.25 1 49.03 4 PHE B CA 1
ATOM 1425 C C . PHE B 1 4 ? -22.328 -25.594 23.266 1 49.03 4 PHE B C 1
ATOM 1427 O O . PHE B 1 4 ? -22.062 -25.625 22.062 1 49.03 4 PHE B O 1
ATOM 1434 N N . ARG B 1 5 ? -23.172 -24.703 23.703 1 51.25 5 ARG B N 1
ATOM 1435 C CA . ARG B 1 5 ? -23.891 -23.75 22.859 1 51.25 5 ARG B CA 1
ATOM 1436 C C . ARG B 1 5 ? -22.953 -22.672 22.328 1 51.25 5 ARG B C 1
ATOM 1438 O O . ARG B 1 5 ? -23.062 -22.266 21.172 1 51.25 5 ARG B O 1
ATOM 1445 N N . GLY B 1 6 ? -22.047 -22.203 23.125 1 47.31 6 GLY B N 1
ATOM 1446 C CA . GLY B 1 6 ? -21.047 -21.234 22.688 1 47.31 6 GLY B CA 1
ATOM 1447 C C . GLY B 1 6 ? -20.141 -21.766 21.594 1 47.31 6 GLY B C 1
ATOM 1448 O O . GLY B 1 6 ? -19.859 -21.078 20.609 1 47.31 6 GLY B O 1
ATOM 1449 N N . LEU B 1 7 ? -19.641 -23 21.891 1 46.72 7 LEU B N 1
ATOM 1450 C CA . LEU B 1 7 ? -18.875 -23.672 20.859 1 46.72 7 LEU B CA 1
ATOM 1451 C C . LEU B 1 7 ? -19.75 -23.969 19.641 1 46.72 7 LEU B C 1
ATOM 1453 O O . LEU B 1 7 ? -19.297 -23.812 18.5 1 46.72 7 LEU B O 1
ATOM 1457 N N . PHE B 1 8 ? -20.875 -24.484 19.906 1 46.31 8 PHE B N 1
ATOM 1458 C CA . PHE B 1 8 ? -21.812 -24.719 18.812 1 46.31 8 PHE B CA 1
ATOM 1459 C C . PHE B 1 8 ? -22.141 -23.422 18.078 1 46.31 8 PHE B C 1
ATOM 1461 O O . PHE B 1 8 ? -22.219 -23.406 16.859 1 46.31 8 PHE B O 1
ATOM 1468 N N . ASP B 1 9 ? -22.469 -22.344 18.719 1 49 9 ASP B N 1
ATOM 1469 C CA . ASP B 1 9 ? -22.734 -21.047 18.125 1 49 9 ASP B CA 1
ATOM 1470 C C . ASP B 1 9 ? -21.516 -20.5 17.406 1 49 9 ASP B C 1
ATOM 1472 O O . ASP B 1 9 ? -21.625 -19.906 16.328 1 49 9 ASP B O 1
ATOM 1476 N N . PHE B 1 10 ? -20.391 -20.719 18.109 1 46.22 10 PHE B N 1
ATOM 1477 C CA . PHE B 1 10 ? -19.125 -20.391 17.469 1 46.22 10 PHE B CA 1
ATOM 1478 C C . PHE B 1 10 ? -18.922 -21.234 16.219 1 46.22 10 PHE B C 1
ATOM 1480 O O . PHE B 1 10 ? -18.547 -20.719 15.164 1 46.22 10 PHE B O 1
ATOM 1487 N N . PHE B 1 11 ? -19.016 -22.625 16.312 1 47.12 11 PHE B N 1
ATOM 1488 C CA . PHE B 1 11 ? -18.969 -23.531 15.172 1 47.12 11 PHE B CA 1
ATOM 1489 C C . PHE B 1 11 ? -20.047 -23.188 14.156 1 47.12 11 PHE B C 1
ATOM 1491 O O . PHE B 1 11 ? -19.797 -23.266 12.945 1 47.12 11 PHE B O 1
ATOM 1498 N N . LEU B 1 12 ? -21.203 -23.031 14.57 1 50.38 12 LEU B N 1
ATOM 1499 C CA . LEU B 1 12 ? -22.297 -22.688 13.664 1 50.38 12 LEU B CA 1
ATOM 1500 C C . LEU B 1 12 ? -22.016 -21.391 12.93 1 50.38 12 LEU B C 1
ATOM 1502 O O . LEU B 1 12 ? -22.281 -21.266 11.734 1 50.38 12 LEU B O 1
ATOM 1506 N N . ASN B 1 13 ? -21.438 -20.453 13.656 1 59.41 13 ASN B N 1
ATOM 1507 C CA . ASN B 1 13 ? -21.234 -19.094 13.148 1 59.41 13 ASN B CA 1
ATOM 1508 C C . ASN B 1 13 ? -20.078 -19.047 12.148 1 59.41 13 ASN B C 1
ATOM 1510 O O . ASN B 1 13 ? -20.125 -18.312 11.164 1 59.41 13 ASN B O 1
ATOM 1514 N N . ASP B 1 14 ? -19.234 -20.094 12.195 1 70.06 14 ASP B N 1
ATOM 1515 C CA . ASP B 1 14 ? -18.094 -20.172 11.305 1 70.06 14 ASP B CA 1
ATOM 1516 C C . ASP B 1 14 ? -18.5 -20.625 9.914 1 70.06 14 ASP B C 1
ATOM 1518 O O . ASP B 1 14 ? -17.844 -20.312 8.922 1 70.06 14 ASP B O 1
ATOM 1522 N N . ASN B 1 15 ? -19.609 -21.281 9.797 1 78.81 15 ASN B N 1
ATOM 1523 C CA . ASN B 1 15 ? -20.031 -21.797 8.5 1 78.81 15 ASN B CA 1
ATOM 1524 C C . ASN B 1 15 ? -21.016 -20.859 7.82 1 78.81 15 ASN B C 1
ATOM 1526 O O . ASN B 1 15 ? -21.531 -21.172 6.738 1 78.81 15 ASN B O 1
ATOM 1530 N N . LYS B 1 16 ? -21.219 -19.797 8.508 1 84.81 16 LYS B N 1
ATOM 1531 C CA . LYS B 1 16 ? -22.125 -18.828 7.895 1 84.81 16 LYS B CA 1
ATOM 1532 C C . LYS B 1 16 ? -21.5 -18.203 6.648 1 84.81 16 LYS B C 1
ATOM 1534 O O . LYS B 1 16 ? -20.359 -17.734 6.688 1 84.81 16 LYS B O 1
ATOM 1539 N N . LEU B 1 17 ? -22.234 -18.312 5.523 1 87.25 17 LEU B N 1
ATOM 1540 C CA . LEU B 1 17 ? -21.781 -17.828 4.227 1 87.25 17 LEU B CA 1
ATOM 1541 C C . LEU B 1 17 ? -21.984 -16.312 4.117 1 87.25 17 LEU B C 1
ATOM 1543 O O . LEU B 1 17 ? -23.094 -15.82 4.387 1 87.25 17 LEU B O 1
ATOM 1547 N N . ASP B 1 18 ? -20.984 -15.633 3.834 1 90.94 18 ASP B N 1
ATOM 1548 C CA . ASP B 1 18 ? -21.125 -14.242 3.406 1 90.94 18 ASP B CA 1
ATOM 1549 C C . ASP B 1 18 ? -21.594 -14.156 1.958 1 90.94 18 ASP B C 1
ATOM 1551 O O . ASP B 1 18 ? -20.828 -14.445 1.031 1 90.94 18 ASP B O 1
ATOM 1555 N N . GLU B 1 19 ? -22.703 -13.727 1.752 1 87.88 19 GLU B N 1
ATOM 1556 C CA . GLU B 1 19 ? -23.344 -13.773 0.439 1 87.88 19 GLU B CA 1
ATOM 1557 C C . GLU B 1 19 ? -22.703 -12.789 -0.526 1 87.88 19 GLU B C 1
ATOM 1559 O O . GLU B 1 19 ? -22.672 -13.023 -1.736 1 87.88 19 GLU B O 1
ATOM 1564 N N . LYS B 1 20 ? -22.234 -11.758 -0.047 1 89.62 20 LYS B N 1
ATOM 1565 C CA . LYS B 1 20 ? -21.609 -10.758 -0.906 1 89.62 20 LYS B CA 1
ATOM 1566 C C . LYS B 1 20 ? -20.266 -11.258 -1.446 1 89.62 20 LYS B C 1
ATOM 1568 O O . LYS B 1 20 ? -19.922 -10.992 -2.602 1 89.62 20 LYS B O 1
ATOM 1573 N N . LEU B 1 21 ? -19.562 -12.078 -0.657 1 93.31 21 LEU B N 1
ATOM 1574 C CA . LEU B 1 21 ? -18.219 -12.508 -1.038 1 93.31 21 LEU B CA 1
ATOM 1575 C C . LEU B 1 21 ? -18.219 -13.953 -1.517 1 93.31 21 LEU B C 1
ATOM 1577 O O . LEU B 1 21 ? -17.281 -14.391 -2.18 1 93.31 21 LEU B O 1
ATOM 1581 N N . GLY B 1 22 ? -19.141 -14.68 -1.094 1 93.69 22 GLY B N 1
ATOM 1582 C CA . GLY B 1 22 ? -19.172 -16.094 -1.413 1 93.69 22 GLY B CA 1
ATOM 1583 C C . GLY B 1 22 ? -18.203 -16.906 -0.578 1 93.69 22 GLY B C 1
ATOM 1584 O O . GLY B 1 22 ? -17.766 -17.984 -1.005 1 93.69 22 GLY B O 1
ATOM 1585 N N . LEU B 1 23 ? -17.781 -16.375 0.59 1 96.56 23 LEU B N 1
ATOM 1586 C CA . LEU B 1 23 ? -16.891 -17.047 1.528 1 96.56 23 LEU B CA 1
ATOM 1587 C C . LEU B 1 23 ? -17.562 -17.234 2.885 1 96.56 23 LEU B C 1
ATOM 1589 O O . LEU B 1 23 ? -18.297 -16.359 3.342 1 96.56 23 LEU B O 1
ATOM 1593 N N . THR B 1 24 ? -17.266 -18.312 3.527 1 95.62 24 THR B N 1
ATOM 1594 C CA . THR B 1 24 ? -17.703 -18.484 4.91 1 95.62 24 THR B CA 1
ATOM 1595 C C . THR B 1 24 ? -16.766 -17.75 5.867 1 95.62 24 THR B C 1
ATOM 1597 O O . THR B 1 24 ? -15.641 -17.406 5.5 1 95.62 24 THR B O 1
ATOM 1600 N N . GLU B 1 25 ? -17.297 -17.547 7.008 1 95.19 25 GLU B N 1
ATOM 1601 C CA . GLU B 1 25 ? -16.453 -16.922 8.016 1 95.19 25 GLU B CA 1
ATOM 1602 C C . GLU B 1 25 ? -15.211 -17.766 8.289 1 95.19 25 GLU B C 1
ATOM 1604 O O . GLU B 1 25 ? -14.125 -17.234 8.5 1 95.19 25 GLU B O 1
ATOM 1609 N N . LYS B 1 26 ? -15.406 -19.016 8.297 1 96.12 26 LYS B N 1
ATOM 1610 C CA . LYS B 1 26 ? -14.281 -19.922 8.492 1 96.12 26 LYS B CA 1
ATOM 1611 C C . LYS B 1 26 ? -13.234 -19.75 7.387 1 96.12 26 LYS B C 1
ATOM 1613 O O . LYS B 1 26 ? -12.039 -19.688 7.664 1 96.12 26 LYS B O 1
ATOM 1618 N N . GLN B 1 27 ? -13.641 -19.688 6.191 1 97.12 27 GLN B N 1
ATOM 1619 C CA . GLN B 1 27 ? -12.734 -19.5 5.066 1 97.12 27 GLN B CA 1
ATOM 1620 C C . GLN B 1 27 ? -11.992 -18.172 5.16 1 97.12 27 GLN B C 1
ATOM 1622 O O . GLN B 1 27 ? -10.789 -18.109 4.895 1 97.12 27 GLN B O 1
ATOM 1627 N N . LYS B 1 28 ? -12.68 -17.172 5.504 1 97.12 28 LYS B N 1
ATOM 1628 C CA . LYS B 1 28 ? -12.039 -15.867 5.688 1 97.12 28 LYS B CA 1
ATOM 1629 C C . LYS B 1 28 ? -10.93 -15.945 6.727 1 97.12 28 LYS B C 1
ATOM 1631 O O . LYS B 1 28 ? -9.828 -15.43 6.512 1 97.12 28 LYS B O 1
ATOM 1636 N N . LYS B 1 29 ? -11.219 -16.594 7.77 1 96.62 29 LYS B N 1
ATOM 1637 C CA . LYS B 1 29 ? -10.242 -16.719 8.852 1 96.62 29 LYS B CA 1
ATOM 1638 C C . LYS B 1 29 ? -9.031 -17.531 8.406 1 96.62 29 LYS B C 1
ATOM 1640 O O . LYS B 1 29 ? -7.895 -17.188 8.75 1 96.62 29 LYS B O 1
ATOM 1645 N N . LEU B 1 30 ? -9.273 -18.578 7.668 1 97.38 30 LEU B N 1
ATOM 1646 C CA . LEU B 1 30 ? -8.18 -19.406 7.164 1 97.38 30 LEU B CA 1
ATOM 1647 C C . LEU B 1 30 ? -7.242 -18.578 6.285 1 97.38 30 LEU B C 1
ATOM 1649 O O . LEU B 1 30 ? -6.02 -18.672 6.422 1 97.38 30 LEU B O 1
ATOM 1653 N N . VAL B 1 31 ? -7.793 -17.781 5.438 1 98 31 VAL B N 1
ATOM 1654 C CA . VAL B 1 31 ? -7.02 -16.953 4.523 1 98 31 VAL B CA 1
ATOM 1655 C C . VAL B 1 31 ? -6.258 -15.891 5.309 1 98 31 VAL B C 1
ATOM 1657 O O . VAL B 1 31 ? -5.055 -15.703 5.109 1 98 31 VAL B O 1
ATOM 1660 N N . GLN B 1 32 ? -6.906 -15.266 6.227 1 96.75 32 GLN B N 1
ATOM 1661 C CA . GLN B 1 32 ? -6.281 -14.211 7.02 1 96.75 32 GLN B CA 1
ATOM 1662 C C . GLN B 1 32 ? -5.172 -14.773 7.906 1 96.75 32 GLN B C 1
ATOM 1664 O O . GLN B 1 32 ? -4.094 -14.188 8.016 1 96.75 32 GLN B O 1
ATOM 1669 N N . ASN B 1 33 ? -5.395 -15.922 8.477 1 96 33 ASN B N 1
ATOM 1670 C CA . ASN B 1 33 ? -4.402 -16.547 9.344 1 96 33 ASN B CA 1
ATOM 1671 C C . ASN B 1 33 ? -3.174 -17 8.562 1 96 33 ASN B C 1
ATOM 1673 O O . ASN B 1 33 ? -2.041 -16.812 9.008 1 96 33 ASN B O 1
ATOM 1677 N N . THR B 1 34 ? -3.418 -17.578 7.457 1 96.69 34 THR B N 1
ATOM 1678 C CA . THR B 1 34 ? -2.287 -18.047 6.664 1 96.69 34 THR B CA 1
ATOM 1679 C C . THR B 1 34 ? -1.543 -16.875 6.031 1 96.69 34 THR B C 1
ATOM 1681 O O . THR B 1 34 ? -0.325 -16.938 5.848 1 96.69 34 THR B O 1
ATOM 1684 N N . TRP B 1 35 ? -2.256 -15.773 5.695 1 96.25 35 TRP B N 1
ATOM 1685 C CA . TRP B 1 35 ? -1.613 -14.578 5.16 1 96.25 35 TRP B CA 1
ATOM 1686 C C . TRP B 1 35 ? -0.629 -13.992 6.164 1 96.25 35 TRP B C 1
ATOM 1688 O O . TRP B 1 35 ? 0.375 -13.383 5.781 1 96.25 35 TRP B O 1
ATOM 1698 N N . ALA B 1 36 ? -0.928 -14.203 7.422 1 94.5 36 ALA B N 1
ATOM 1699 C CA . ALA B 1 36 ? -0.039 -13.711 8.477 1 94.5 36 ALA B CA 1
ATOM 1700 C C . ALA B 1 36 ? 1.373 -14.266 8.297 1 94.5 36 ALA B C 1
ATOM 1702 O O . ALA B 1 36 ? 2.354 -13.609 8.656 1 94.5 36 ALA B O 1
ATOM 1703 N N . ILE B 1 37 ? 1.485 -15.414 7.707 1 93.69 37 ILE B N 1
ATOM 1704 C CA . ILE B 1 37 ? 2.777 -16.031 7.426 1 93.69 37 ILE B CA 1
ATOM 1705 C C . ILE B 1 37 ? 3.516 -15.219 6.363 1 93.69 37 ILE B C 1
ATOM 1707 O O . ILE B 1 37 ? 4.715 -14.961 6.492 1 93.69 37 ILE B O 1
ATOM 1711 N N . VAL B 1 38 ? 2.814 -14.797 5.352 1 94.44 38 VAL B N 1
ATOM 1712 C CA . VAL B 1 38 ? 3.369 -14 4.258 1 94.44 38 VAL B CA 1
ATOM 1713 C C . VAL B 1 38 ? 3.854 -12.656 4.789 1 94.44 38 VAL B C 1
ATOM 1715 O O . VAL B 1 38 ? 4.922 -12.18 4.402 1 94.44 38 VAL B O 1
ATOM 1718 N N . ARG B 1 39 ? 3.145 -12.086 5.711 1 91.31 39 ARG B N 1
ATOM 1719 C CA . ARG B 1 39 ? 3.408 -10.75 6.227 1 91.31 39 ARG B CA 1
ATOM 1720 C C . ARG B 1 39 ? 4.715 -10.711 7.016 1 91.31 39 ARG B C 1
ATOM 1722 O O . ARG B 1 39 ? 5.305 -9.648 7.207 1 91.31 39 ARG B O 1
ATOM 1729 N N . LYS B 1 40 ? 5.156 -11.859 7.496 1 92.12 40 LYS B N 1
ATOM 1730 C CA . LYS B 1 40 ? 6.375 -11.922 8.297 1 92.12 40 LYS B CA 1
ATOM 1731 C C . LYS B 1 40 ? 7.605 -11.602 7.449 1 92.12 40 LYS B C 1
ATOM 1733 O O . LYS B 1 40 ? 8.641 -11.188 7.973 1 92.12 40 LYS B O 1
ATOM 1738 N N . ASP B 1 41 ? 7.488 -11.805 6.141 1 92.31 41 ASP B N 1
ATOM 1739 C CA . ASP B 1 41 ? 8.594 -11.516 5.23 1 92.31 41 ASP B CA 1
ATOM 1740 C C . ASP B 1 41 ? 8.078 -11.102 3.854 1 92.31 41 ASP B C 1
ATOM 1742 O O . ASP B 1 41 ? 8.242 -11.828 2.875 1 92.31 41 ASP B O 1
ATOM 1746 N N . GLU B 1 42 ? 7.629 -9.93 3.791 1 93.56 42 GLU B N 1
ATOM 1747 C CA . GLU B 1 42 ? 6.949 -9.43 2.602 1 93.56 42 GLU B CA 1
ATOM 1748 C C . GLU B 1 42 ? 7.914 -9.297 1.428 1 93.56 42 GLU B C 1
ATOM 1750 O O . GLU B 1 42 ? 7.559 -9.602 0.287 1 93.56 42 GLU B O 1
ATOM 1755 N N . VAL B 1 43 ? 9.125 -8.953 1.745 1 94.06 43 VAL B N 1
ATOM 1756 C CA . VAL B 1 43 ? 10.102 -8.734 0.686 1 94.06 43 VAL B CA 1
ATOM 1757 C C . VAL B 1 43 ? 10.438 -10.062 0.011 1 94.06 43 VAL B C 1
ATOM 1759 O O . VAL B 1 43 ? 10.312 -10.195 -1.209 1 94.06 43 VAL B O 1
ATOM 1762 N N . SER B 1 44 ? 10.766 -11.062 0.81 1 96.12 44 SER B N 1
ATOM 1763 C CA . SER B 1 44 ? 11.156 -12.352 0.25 1 96.12 44 SER B CA 1
ATOM 1764 C C . SER B 1 44 ? 10.008 -13 -0.51 1 96.12 44 SER B C 1
ATOM 1766 O O . SER B 1 44 ? 10.211 -13.586 -1.572 1 96.12 44 SER B O 1
ATOM 1768 N N . VAL B 1 45 ? 8.844 -12.891 0.014 1 97.06 45 VAL B N 1
ATOM 1769 C CA . VAL B 1 45 ? 7.676 -13.492 -0.627 1 97.06 45 VAL B CA 1
ATOM 1770 C C . VAL B 1 45 ? 7.383 -12.773 -1.944 1 97.06 45 VAL B C 1
ATOM 1772 O O . VAL B 1 45 ? 7.188 -13.414 -2.977 1 97.06 45 VAL B O 1
ATOM 1775 N N . GLY B 1 46 ? 7.363 -11.445 -1.903 1 98 46 GLY B N 1
ATOM 1776 C CA . GLY B 1 46 ? 7.129 -10.68 -3.115 1 98 46 GLY B CA 1
ATOM 1777 C C . GLY B 1 46 ? 8.156 -10.953 -4.203 1 98 46 GLY B C 1
ATOM 1778 O O . GLY B 1 46 ? 7.797 -11.117 -5.367 1 98 46 GLY B O 1
ATOM 1779 N N . VAL B 1 47 ? 9.359 -11.031 -3.789 1 98 47 VAL B N 1
ATOM 1780 C CA . VAL B 1 47 ? 10.453 -11.312 -4.719 1 98 47 VAL B CA 1
ATOM 1781 C C . VAL B 1 47 ? 10.266 -12.695 -5.336 1 98 47 VAL B C 1
ATOM 1783 O O . VAL B 1 47 ? 10.367 -12.852 -6.555 1 98 47 VAL B O 1
ATOM 1786 N N . ALA B 1 48 ? 9.992 -13.656 -4.535 1 97.25 48 ALA B N 1
ATOM 1787 C CA . ALA B 1 48 ? 9.789 -15.016 -5.039 1 97.25 48 ALA B CA 1
ATOM 1788 C C . ALA B 1 48 ? 8.641 -15.055 -6.043 1 97.25 48 ALA B C 1
ATOM 1790 O O . ALA B 1 48 ? 8.758 -15.688 -7.102 1 97.25 48 ALA B O 1
ATOM 1791 N N . LEU B 1 49 ? 7.574 -14.406 -5.762 1 97.88 49 LEU B N 1
ATOM 1792 C CA . LEU B 1 49 ? 6.391 -14.414 -6.613 1 97.88 49 LEU B CA 1
ATOM 1793 C C . LEU B 1 49 ? 6.676 -13.734 -7.949 1 97.88 49 LEU B C 1
ATOM 1795 O O . LEU B 1 49 ? 6.379 -14.289 -9.008 1 97.88 49 LEU B O 1
ATOM 1799 N N . LEU B 1 50 ? 7.27 -12.57 -7.887 1 98.31 50 LEU B N 1
ATOM 1800 C CA . LEU B 1 50 ? 7.457 -11.812 -9.117 1 98.31 50 LEU B CA 1
ATOM 1801 C C . LEU B 1 50 ? 8.562 -12.43 -9.969 1 98.31 50 LEU B C 1
ATOM 1803 O O . LEU B 1 50 ? 8.5 -12.398 -11.203 1 98.31 50 LEU B O 1
ATOM 1807 N N . LEU B 1 51 ? 9.539 -13.031 -9.328 1 98.12 51 LEU B N 1
ATOM 1808 C CA . LEU B 1 51 ? 10.539 -13.773 -10.086 1 98.12 51 LEU B CA 1
ATOM 1809 C C . LEU B 1 51 ? 9.906 -14.969 -10.797 1 98.12 51 LEU B C 1
ATOM 1811 O O . LEU B 1 51 ? 10.203 -15.227 -11.961 1 98.12 51 LEU B O 1
ATOM 1815 N N . ALA B 1 52 ? 9.117 -15.719 -10.094 1 98 52 ALA B N 1
ATOM 1816 C CA . ALA B 1 52 ? 8.414 -16.828 -10.719 1 98 52 ALA B CA 1
ATOM 1817 C C . ALA B 1 52 ? 7.574 -16.359 -11.898 1 98 52 ALA B C 1
ATOM 1819 O O . ALA B 1 52 ? 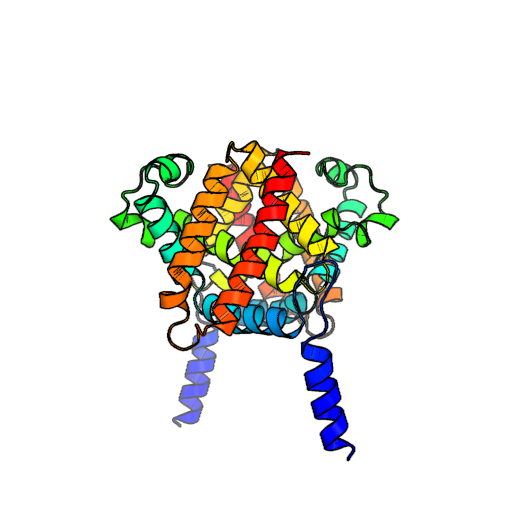7.523 -17.016 -12.938 1 98 52 ALA B O 1
ATOM 1820 N N . PHE B 1 53 ? 6.977 -15.203 -11.766 1 98.62 53 PHE B N 1
ATOM 1821 C CA . PHE B 1 53 ? 6.176 -14.602 -12.828 1 98.62 53 PHE B CA 1
ATOM 1822 C C . PHE B 1 53 ? 7.039 -14.273 -14.039 1 98.62 53 PHE B C 1
ATOM 1824 O O . PHE B 1 53 ? 6.695 -14.625 -15.164 1 98.62 53 PHE B O 1
ATOM 1831 N N . PHE B 1 54 ? 8.172 -13.688 -13.812 1 98.5 54 PHE B N 1
ATOM 1832 C CA . PHE B 1 54 ? 9.055 -13.281 -14.906 1 98.5 54 PHE B CA 1
ATOM 1833 C C . PHE B 1 54 ? 9.703 -14.5 -15.555 1 98.5 54 PHE B C 1
ATOM 1835 O O . PHE B 1 54 ? 9.992 -14.5 -16.75 1 98.5 54 PHE B O 1
ATOM 1842 N N . LYS B 1 55 ? 9.922 -15.508 -14.797 1 97.88 55 LYS B N 1
ATOM 1843 C CA . LYS B 1 55 ? 10.469 -16.734 -15.359 1 97.88 55 LYS B CA 1
ATOM 1844 C C . LYS B 1 55 ? 9.469 -17.406 -16.312 1 97.88 55 LYS B C 1
ATOM 1846 O O . LYS B 1 55 ? 9.844 -17.891 -17.375 1 97.88 55 LYS B O 1
ATOM 1851 N N . GLN B 1 56 ? 8.281 -17.359 -15.93 1 98 56 GLN B N 1
ATOM 1852 C CA . GLN B 1 56 ? 7.238 -17.969 -16.734 1 98 56 GLN B CA 1
ATOM 1853 C C . GLN B 1 56 ? 6.828 -17.078 -17.891 1 98 56 GLN B C 1
ATOM 1855 O O . GLN B 1 56 ? 6.477 -17.562 -18.969 1 98 56 GLN B O 1
ATOM 1860 N N . TYR B 1 57 ? 6.832 -15.766 -17.656 1 97.94 57 TYR B N 1
ATOM 1861 C CA . TYR B 1 57 ? 6.449 -14.781 -18.656 1 97.94 57 TYR B CA 1
ATOM 1862 C C . TYR B 1 57 ? 7.512 -13.695 -18.797 1 97.94 57 TYR B C 1
ATOM 1864 O O . TYR B 1 57 ? 7.285 -12.547 -18.391 1 97.94 57 TYR B O 1
ATOM 1872 N N . PRO B 1 58 ? 8.578 -13.961 -19.469 1 96.94 58 PRO B N 1
ATOM 1873 C CA . PRO B 1 58 ? 9.75 -13.078 -19.469 1 96.94 58 PRO B CA 1
ATOM 1874 C C . PRO B 1 58 ? 9.453 -11.703 -20.078 1 96.94 58 PRO B C 1
ATOM 1876 O O . PRO B 1 58 ? 10.047 -10.703 -19.672 1 96.94 58 PRO B O 1
ATOM 1879 N N . GLU B 1 59 ? 8.547 -11.625 -20.984 1 96.69 59 GLU B N 1
ATOM 1880 C CA . GLU B 1 59 ? 8.227 -10.359 -21.625 1 96.69 59 GLU B CA 1
ATOM 1881 C C . GLU B 1 59 ? 7.578 -9.391 -20.656 1 96.69 59 GLU B C 1
ATOM 1883 O O . GLU B 1 59 ? 7.59 -8.172 -20.875 1 96.69 59 GLU B O 1
ATOM 1888 N N . SER B 1 60 ? 7.062 -9.914 -19.531 1 97.31 60 SER B N 1
ATOM 1889 C CA . SER B 1 60 ? 6.375 -9.078 -18.547 1 97.31 60 SER B CA 1
ATOM 1890 C C . SER B 1 60 ? 7.348 -8.133 -17.859 1 97.31 60 SER B C 1
ATOM 1892 O O . SER B 1 60 ? 6.973 -7.023 -17.469 1 97.31 60 SER B O 1
ATOM 1894 N N . GLN B 1 61 ? 8.586 -8.555 -17.703 1 97.81 61 GLN B N 1
ATOM 1895 C CA . GLN B 1 61 ? 9.562 -7.691 -17.047 1 97.81 61 GLN B CA 1
ATOM 1896 C C . GLN B 1 61 ? 9.75 -6.383 -17.812 1 97.81 61 GLN B C 1
ATOM 1898 O O . GLN B 1 61 ? 9.953 -5.328 -17.203 1 97.81 61 GLN B O 1
ATOM 1903 N N . LYS B 1 62 ? 9.586 -6.418 -19.109 1 97.06 62 LYS B N 1
ATOM 1904 C CA . LYS B 1 62 ? 9.82 -5.266 -19.969 1 97.06 62 LYS B CA 1
ATOM 1905 C C . LYS B 1 62 ? 8.797 -4.164 -19.719 1 97.06 62 LYS B C 1
ATOM 1907 O O . LYS B 1 62 ? 9 -3.016 -20.109 1 97.06 62 LYS B O 1
ATOM 1912 N N . GLU B 1 63 ? 7.742 -4.523 -19.047 1 96.19 63 GLU B N 1
ATOM 1913 C CA . GLU B 1 63 ? 6.68 -3.561 -18.781 1 96.19 63 GLU B CA 1
ATOM 1914 C C . GLU B 1 63 ? 7.02 -2.682 -17.578 1 96.19 63 GLU B C 1
ATOM 1916 O O . GLU B 1 63 ? 6.305 -1.725 -17.281 1 96.19 63 GLU B O 1
ATOM 1921 N N . PHE B 1 64 ? 8.109 -3.021 -16.906 1 96.94 64 PHE B N 1
ATOM 1922 C CA . PHE B 1 64 ? 8.508 -2.271 -15.719 1 96.94 64 PHE B CA 1
ATOM 1923 C C . PHE B 1 64 ? 9.711 -1.38 -16.016 1 96.94 64 PHE B C 1
ATOM 1925 O O . PHE B 1 64 ? 10.852 -1.831 -15.961 1 96.94 64 PHE B O 1
ATOM 1932 N N . LYS B 1 65 ? 9.453 -0.153 -16.25 1 94.38 65 LYS B N 1
ATOM 1933 C CA . LYS B 1 65 ? 10.469 0.785 -16.719 1 94.38 65 LYS B CA 1
ATOM 1934 C C . LYS B 1 65 ? 11.648 0.837 -15.758 1 94.38 65 LYS B C 1
ATOM 1936 O O . LYS B 1 65 ? 12.805 0.943 -16.188 1 94.38 65 LYS B O 1
ATOM 1941 N N . SER B 1 66 ? 11.438 0.671 -14.539 1 95.5 66 SER B N 1
ATOM 1942 C CA . SER B 1 66 ? 12.445 0.915 -13.516 1 95.5 66 SER B CA 1
ATOM 1943 C C . SER B 1 66 ? 13.438 -0.24 -13.438 1 95.5 66 SER B C 1
ATOM 1945 O O . SER B 1 66 ? 14.523 -0.095 -12.867 1 95.5 66 SER B O 1
ATOM 1947 N N . PHE B 1 67 ? 13.055 -1.379 -13.984 1 97.81 67 PHE B N 1
ATOM 1948 C CA . PHE B 1 67 ? 13.984 -2.5 -13.875 1 97.81 67 PHE B CA 1
ATOM 1949 C C . PHE B 1 67 ? 13.844 -3.439 -15.062 1 97.81 67 PHE B C 1
ATOM 1951 O O . PHE B 1 67 ? 14.156 -4.629 -14.961 1 97.81 67 PHE B O 1
ATOM 1958 N N . LYS B 1 68 ? 13.414 -2.967 -16.188 1 97.5 68 LYS B N 1
ATOM 1959 C CA . LYS B 1 68 ? 13.203 -3.775 -17.391 1 97.5 68 LYS B CA 1
ATOM 1960 C C . LYS B 1 68 ? 14.516 -4.359 -17.906 1 97.5 68 LYS B C 1
ATOM 1962 O O . LYS B 1 68 ? 14.531 -5.426 -18.516 1 97.5 68 LYS B O 1
ATOM 1967 N N . ASP B 1 69 ? 15.633 -3.699 -17.625 1 97.25 69 ASP B N 1
ATOM 1968 C CA . ASP B 1 69 ? 16.906 -4.105 -18.188 1 97.25 69 ASP B CA 1
ATOM 1969 C C . ASP B 1 69 ? 17.797 -4.793 -17.156 1 97.25 69 ASP B C 1
ATOM 1971 O O . ASP B 1 69 ? 18.938 -5.129 -17.422 1 97.25 69 ASP B O 1
ATOM 1975 N N . VAL B 1 70 ? 17.344 -4.93 -16 1 97.94 70 VAL B N 1
ATOM 1976 C CA . VAL B 1 70 ? 18.094 -5.605 -14.961 1 97.94 70 VAL B CA 1
ATOM 1977 C C . VAL B 1 70 ? 18.078 -7.113 -15.203 1 97.94 70 VAL B C 1
ATOM 1979 O O . VAL B 1 70 ? 17 -7.707 -15.375 1 97.94 70 VAL B O 1
ATOM 1982 N N . PRO B 1 71 ? 19.234 -7.742 -15.211 1 97.88 71 PRO B N 1
ATOM 1983 C CA . PRO B 1 71 ? 19.234 -9.203 -15.367 1 97.88 71 PRO B CA 1
ATOM 1984 C C . PRO B 1 71 ? 18.453 -9.914 -14.266 1 97.88 71 PRO B C 1
ATOM 1986 O O . PRO B 1 71 ? 18.484 -9.492 -13.109 1 97.88 71 PRO B O 1
ATOM 1989 N N . LEU B 1 72 ? 17.781 -11.016 -14.633 1 96.88 72 LEU B N 1
ATOM 1990 C CA . LEU B 1 72 ? 16.891 -11.742 -13.742 1 96.88 72 LEU B CA 1
ATOM 1991 C C . LEU B 1 72 ? 17.609 -12.133 -12.453 1 96.88 72 LEU B C 1
ATOM 1993 O O . LEU B 1 72 ? 17.031 -12.047 -11.367 1 96.88 72 LEU B O 1
ATOM 1997 N N . ASP B 1 73 ? 18.844 -12.516 -12.5 1 96.5 73 ASP B N 1
ATOM 1998 C CA . ASP B 1 73 ? 19.594 -13.008 -11.352 1 96.5 73 ASP B CA 1
ATOM 1999 C C . ASP B 1 73 ? 20.016 -11.859 -10.445 1 96.5 73 ASP B C 1
ATOM 2001 O O . ASP B 1 73 ? 20.438 -12.086 -9.297 1 96.5 73 ASP B O 1
ATOM 2005 N N . GLU B 1 74 ? 19.828 -10.625 -10.883 1 98.12 74 GLU B N 1
ATOM 2006 C CA . GLU B 1 74 ? 20.203 -9.453 -10.102 1 98.12 74 GLU B CA 1
ATOM 2007 C C . GLU B 1 74 ? 18.984 -8.758 -9.523 1 98.12 74 GLU B C 1
ATOM 2009 O O . GLU B 1 74 ? 19.094 -7.914 -8.625 1 98.12 74 GLU B O 1
ATOM 2014 N N . LEU B 1 75 ? 17.859 -9.164 -9.984 1 97.88 75 LEU B N 1
ATOM 2015 C CA . LEU B 1 75 ? 16.609 -8.5 -9.617 1 97.88 75 LEU B CA 1
ATOM 2016 C C . LEU B 1 75 ? 16.375 -8.562 -8.109 1 97.88 75 LEU B C 1
ATOM 2018 O O . LEU B 1 75 ? 15.977 -7.57 -7.496 1 97.88 75 LEU B O 1
ATOM 2022 N N . PRO B 1 76 ? 16.734 -9.688 -7.453 1 97.81 76 PRO B N 1
ATOM 2023 C CA . PRO B 1 76 ? 16.438 -9.781 -6.023 1 97.81 76 PRO B CA 1
ATOM 2024 C C . PRO B 1 76 ? 17.156 -8.727 -5.191 1 97.81 76 PRO B C 1
ATOM 2026 O O . PRO B 1 76 ? 16.719 -8.383 -4.098 1 97.81 76 PRO B O 1
ATOM 2029 N N . LYS B 1 77 ? 18.156 -8.172 -5.699 1 97.12 77 LYS B N 1
ATOM 2030 C CA . LYS B 1 77 ? 18.953 -7.199 -4.949 1 97.12 77 LYS B CA 1
ATOM 2031 C C . LYS B 1 77 ? 18.609 -5.773 -5.363 1 97.12 77 LYS B C 1
ATOM 2033 O O . LYS B 1 77 ? 19.062 -4.812 -4.738 1 97.12 77 LYS B O 1
ATOM 2038 N N . ASN B 1 78 ? 17.875 -5.652 -6.418 1 98.06 78 ASN B N 1
ATOM 2039 C CA . ASN B 1 78 ? 17.469 -4.336 -6.902 1 98.06 78 ASN B CA 1
ATOM 2040 C C . ASN B 1 78 ? 16.391 -3.713 -6.023 1 98.06 78 ASN B C 1
ATOM 2042 O O . ASN B 1 78 ? 15.32 -4.293 -5.844 1 98.06 78 ASN B O 1
ATOM 2046 N N . LYS B 1 79 ? 16.625 -2.541 -5.508 1 97.94 79 LYS B N 1
ATOM 2047 C CA . LYS B 1 79 ? 15.742 -1.939 -4.504 1 97.94 79 LYS B CA 1
ATOM 2048 C C . LYS B 1 79 ? 14.422 -1.487 -5.125 1 97.94 79 LYS B C 1
ATOM 2050 O O . LYS B 1 79 ? 13.375 -1.556 -4.484 1 97.94 79 LYS B O 1
ATOM 2055 N N . ARG B 1 80 ? 14.477 -1.026 -6.359 1 97.75 80 ARG B N 1
ATOM 2056 C CA . ARG B 1 80 ? 13.234 -0.655 -7.023 1 97.75 80 ARG B CA 1
ATOM 2057 C C . ARG B 1 80 ? 12.344 -1.872 -7.238 1 97.75 80 ARG B C 1
ATOM 2059 O O . ARG B 1 80 ? 11.125 -1.79 -7.078 1 97.75 80 ARG 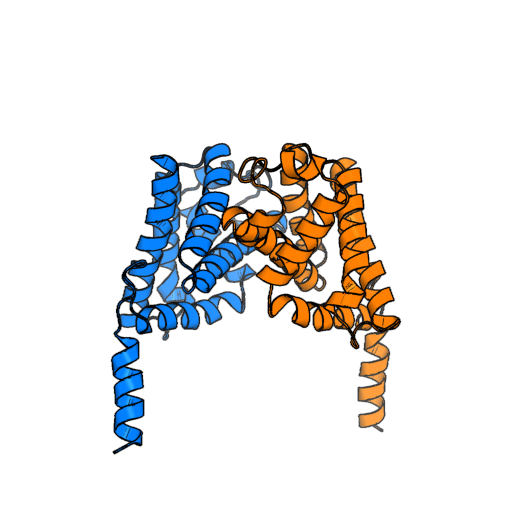B O 1
ATOM 2066 N N . PHE B 1 81 ? 12.992 -2.951 -7.578 1 98.56 81 PHE B N 1
ATOM 2067 C CA . PHE B 1 81 ? 12.281 -4.219 -7.727 1 98.56 81 PHE B CA 1
ATOM 2068 C C . PHE B 1 81 ? 11.703 -4.672 -6.395 1 98.56 81 PHE B C 1
ATOM 2070 O O . PHE B 1 81 ? 10.516 -5.004 -6.305 1 98.56 81 PHE B O 1
ATOM 2077 N N . GLN B 1 82 ? 12.461 -4.613 -5.363 1 98 82 GLN B N 1
ATOM 2078 C CA . GLN B 1 82 ? 12 -4.996 -4.031 1 98 82 GLN B CA 1
ATOM 2079 C C . GLN B 1 82 ? 10.797 -4.152 -3.604 1 98 82 GLN B C 1
ATOM 2081 O O . GLN B 1 82 ? 9.82 -4.684 -3.066 1 98 82 GLN B O 1
ATOM 2086 N N . ALA B 1 83 ? 10.906 -2.879 -3.852 1 97.62 83 ALA B N 1
ATOM 2087 C CA . ALA B 1 83 ? 9.82 -1.978 -3.479 1 97.62 83 ALA B CA 1
ATOM 2088 C C . ALA B 1 83 ? 8.523 -2.357 -4.188 1 97.62 83 ALA B C 1
ATOM 2090 O O . ALA B 1 83 ? 7.449 -2.334 -3.586 1 97.62 83 ALA B O 1
ATOM 2091 N N . HIS B 1 84 ? 8.648 -2.688 -5.441 1 97.56 84 HIS B N 1
ATOM 2092 C CA . HIS B 1 84 ? 7.457 -3.104 -6.172 1 97.56 84 HIS B CA 1
ATOM 2093 C C . HIS B 1 84 ? 6.906 -4.414 -5.625 1 97.56 84 HIS B C 1
ATOM 2095 O O . HIS B 1 84 ? 5.691 -4.578 -5.504 1 97.56 84 HIS B O 1
ATOM 2101 N N . CYS B 1 85 ? 7.77 -5.332 -5.312 1 97.75 85 CYS B N 1
ATOM 2102 C CA . CYS B 1 85 ? 7.363 -6.609 -4.738 1 97.75 85 CYS B CA 1
ATOM 2103 C C . CYS B 1 85 ? 6.602 -6.402 -3.436 1 97.75 85 CYS B C 1
ATOM 2105 O O . CYS B 1 85 ? 5.547 -7.004 -3.229 1 97.75 85 CYS B O 1
ATOM 2107 N N . ILE B 1 86 ? 7.074 -5.547 -2.615 1 96.81 86 ILE B N 1
ATOM 2108 C CA . ILE B 1 86 ? 6.414 -5.23 -1.355 1 96.81 86 ILE B CA 1
ATOM 2109 C C . ILE B 1 86 ? 5.027 -4.648 -1.632 1 96.81 86 ILE B C 1
ATOM 2111 O O . ILE B 1 86 ? 4.055 -5 -0.962 1 96.81 86 ILE B O 1
ATOM 2115 N N . ASN B 1 87 ? 4.93 -3.805 -2.621 1 96.31 87 ASN B N 1
ATOM 2116 C CA . ASN B 1 87 ? 3.648 -3.201 -2.969 1 96.31 87 ASN B CA 1
ATOM 2117 C C . ASN B 1 87 ? 2.617 -4.258 -3.354 1 96.31 87 ASN B C 1
ATOM 2119 O O . ASN B 1 87 ? 1.447 -4.156 -2.979 1 96.31 87 ASN B O 1
ATOM 2123 N N . ILE B 1 88 ? 3.039 -5.266 -4.0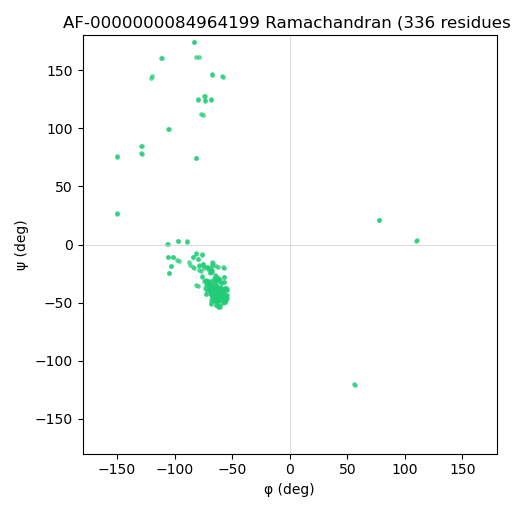78 1 96.81 88 ILE B N 1
ATOM 2124 C CA . ILE B 1 88 ? 2.131 -6.336 -4.488 1 96.81 88 ILE B CA 1
ATOM 2125 C C . ILE B 1 88 ? 1.606 -7.062 -3.252 1 96.81 88 ILE B C 1
ATOM 2127 O O . ILE B 1 88 ? 0.397 -7.254 -3.104 1 96.81 88 ILE B O 1
ATOM 2131 N N . VAL B 1 89 ? 2.49 -7.406 -2.371 1 96.75 89 VAL B N 1
ATOM 2132 C CA . VAL B 1 89 ? 2.137 -8.172 -1.178 1 96.75 89 VAL B CA 1
ATOM 2133 C C . VAL B 1 89 ? 1.264 -7.312 -0.261 1 96.75 89 VAL B C 1
ATOM 2135 O O . VAL B 1 89 ? 0.241 -7.781 0.246 1 96.75 89 VAL B O 1
ATOM 2138 N N . THR B 1 90 ? 1.604 -6.035 -0.114 1 95.69 90 THR B N 1
ATOM 2139 C CA . THR B 1 90 ? 0.861 -5.141 0.766 1 95.69 90 THR B CA 1
ATOM 2140 C C . THR B 1 90 ? -0.538 -4.879 0.215 1 95.69 90 THR B C 1
ATOM 2142 O O . THR B 1 90 ? -1.507 -4.816 0.973 1 95.69 90 THR B O 1
ATOM 2145 N N . THR B 1 91 ? -0.649 -4.738 -1.058 1 96.31 91 THR B N 1
ATOM 2146 C CA . THR B 1 91 ? -1.947 -4.516 -1.685 1 96.31 91 THR B CA 1
ATOM 2147 C C . THR B 1 91 ? -2.855 -5.727 -1.492 1 96.31 91 THR B C 1
ATOM 2149 O O . THR B 1 91 ? -4.016 -5.582 -1.096 1 96.31 91 THR B O 1
ATOM 2152 N N . LEU B 1 92 ? -2.316 -6.906 -1.746 1 96.75 92 LEU B N 1
ATOM 2153 C CA . LEU B 1 92 ? -3.096 -8.117 -1.53 1 96.75 92 LEU B CA 1
ATOM 2154 C C . LEU B 1 92 ? -3.504 -8.25 -0.067 1 96.75 92 LEU B C 1
ATOM 2156 O O . LEU B 1 92 ? -4.645 -8.609 0.234 1 96.75 92 LEU B O 1
ATOM 2160 N N . GLY B 1 93 ? -2.598 -7.98 0.791 1 96.12 93 GLY B N 1
ATOM 2161 C CA . GLY B 1 93 ? -2.9 -8.016 2.213 1 96.12 93 GLY B CA 1
ATOM 2162 C C . GLY B 1 93 ? -4.016 -7.066 2.607 1 96.12 93 GLY B C 1
ATOM 2163 O O . GLY B 1 93 ? -4.895 -7.422 3.396 1 96.12 93 GLY B O 1
ATOM 2164 N N . LYS B 1 94 ? -3.938 -5.875 2.082 1 95.69 94 LYS B N 1
ATOM 2165 C CA . LYS B 1 94 ? -4.969 -4.883 2.367 1 95.69 94 LYS B CA 1
ATOM 2166 C C . LYS B 1 94 ? -6.344 -5.375 1.933 1 95.69 94 LYS B C 1
ATOM 2168 O O . LYS B 1 94 ? -7.32 -5.258 2.68 1 95.69 94 LYS B O 1
ATOM 2173 N N . VAL B 1 95 ? -6.43 -5.926 0.772 1 97.12 95 VAL B N 1
ATOM 2174 C CA . VAL B 1 95 ? -7.691 -6.426 0.23 1 97.12 95 VAL B CA 1
ATOM 2175 C C . VAL B 1 95 ? -8.211 -7.57 1.098 1 97.12 95 VAL B C 1
ATOM 2177 O O . VAL B 1 95 ? -9.398 -7.629 1.408 1 97.12 95 VAL B O 1
ATOM 2180 N N . ILE B 1 96 ? -7.336 -8.414 1.502 1 96.88 96 ILE B N 1
ATOM 2181 C CA . ILE B 1 96 ? -7.691 -9.539 2.357 1 96.88 96 ILE B CA 1
ATOM 2182 C C . ILE B 1 96 ? -8.227 -9.023 3.693 1 96.88 96 ILE B C 1
ATOM 2184 O O . ILE B 1 96 ? -9.219 -9.539 4.207 1 96.88 96 ILE B O 1
ATOM 2188 N N . GLU B 1 97 ? -7.633 -8.039 4.199 1 94.19 97 GLU B N 1
ATOM 2189 C CA . GLU B 1 97 ? -8.055 -7.465 5.477 1 94.19 97 GLU B CA 1
ATOM 2190 C C . GLU B 1 97 ? -9.398 -6.762 5.348 1 94.19 97 GLU B C 1
ATOM 2192 O O . GLU B 1 97 ? -10.156 -6.672 6.32 1 94.19 97 GLU B O 1
ATOM 2197 N N . GLN B 1 98 ? -9.734 -6.359 4.23 1 96.19 98 GLN B N 1
ATOM 2198 C CA . GLN B 1 98 ? -10.93 -5.555 4.012 1 96.19 98 GLN B CA 1
ATOM 2199 C C . GLN B 1 98 ? -12.148 -6.434 3.74 1 96.19 98 GLN B C 1
ATOM 2201 O O . GLN B 1 98 ? -13.242 -5.93 3.506 1 96.19 98 GLN B O 1
ATOM 2206 N N . MET B 1 99 ? -11.992 -7.723 3.797 1 95.56 99 MET B N 1
ATOM 2207 C CA . MET B 1 99 ? -13.094 -8.641 3.51 1 95.56 99 MET B CA 1
ATOM 2208 C C . MET B 1 99 ? -14.266 -8.383 4.449 1 95.56 99 MET B C 1
ATOM 2210 O O . MET B 1 99 ? -15.406 -8.75 4.141 1 95.56 99 MET B O 1
ATOM 2214 N N . HIS B 1 100 ? -14.086 -7.738 5.562 1 93.12 100 HIS B N 1
ATOM 2215 C CA . HIS B 1 100 ? -15.164 -7.402 6.48 1 93.12 100 HIS B CA 1
ATOM 2216 C C . HIS B 1 100 ? -15.992 -6.238 5.953 1 93.12 100 HIS B C 1
ATOM 2218 O O . HIS B 1 100 ? -17.094 -5.973 6.453 1 93.12 100 HIS B O 1
ATOM 2224 N N . ASP B 1 101 ? -15.492 -5.492 5 1 95.25 101 ASP B N 1
ATOM 2225 C CA . ASP B 1 101 ? -16.141 -4.383 4.309 1 95.25 101 ASP B CA 1
ATOM 2226 C C . ASP B 1 101 ? -16.047 -4.551 2.793 1 95.25 101 ASP B C 1
ATOM 2228 O O . ASP B 1 101 ? -15.188 -3.939 2.152 1 95.25 101 ASP B O 1
ATOM 2232 N N . PRO B 1 102 ? -16.969 -5.301 2.205 1 95.69 102 PRO B N 1
ATOM 2233 C CA . PRO B 1 102 ? -16.875 -5.664 0.788 1 95.69 102 PRO B CA 1
ATOM 2234 C C . PRO B 1 102 ? -16.859 -4.449 -0.134 1 95.69 102 PRO B C 1
ATOM 2236 O O . PRO B 1 102 ? -16.219 -4.473 -1.185 1 95.69 102 PRO B O 1
ATOM 2239 N N . GLU B 1 103 ? -17.547 -3.385 0.212 1 96.69 103 GLU B N 1
ATOM 2240 C CA . GLU B 1 103 ? -17.562 -2.184 -0.618 1 96.69 103 GLU B CA 1
ATOM 2241 C C . GLU B 1 103 ? -16.203 -1.5 -0.629 1 96.69 103 GLU B C 1
ATOM 2243 O O . GLU B 1 103 ? -15.75 -1.013 -1.669 1 96.69 103 GLU B O 1
ATOM 2248 N N . LEU B 1 104 ? -15.562 -1.47 0.508 1 97.06 104 LEU B N 1
ATOM 2249 C CA . LEU B 1 104 ? -14.219 -0.917 0.588 1 97.06 104 LEU B CA 1
ATOM 2250 C C . LEU B 1 104 ? -13.227 -1.79 -0.173 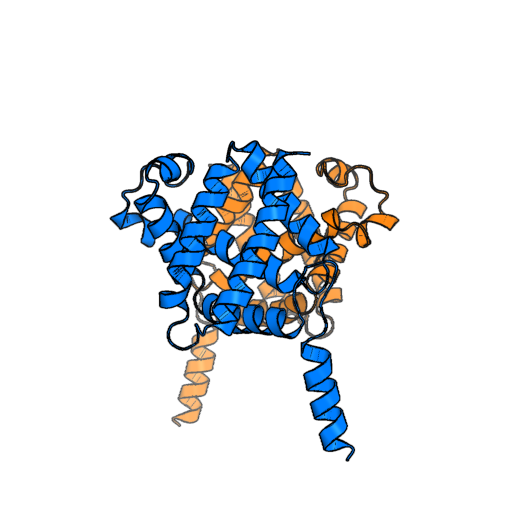1 97.06 104 LEU B C 1
ATOM 2252 O O . LEU B 1 104 ? -12.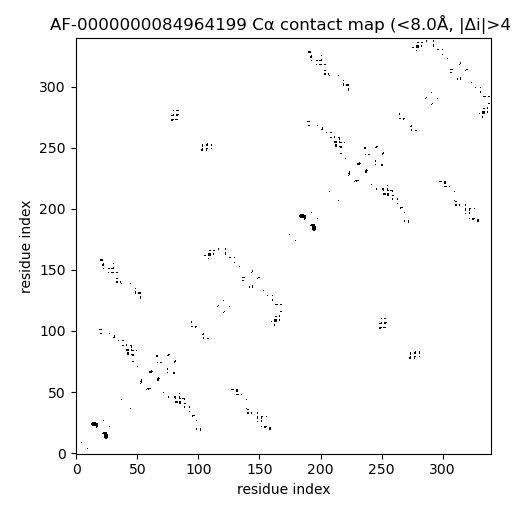359 -1.277 -0.884 1 97.06 104 LEU B O 1
ATOM 2256 N N . MET B 1 105 ? -13.359 -3.08 0.013 1 97.5 105 MET B N 1
ATOM 2257 C CA . MET B 1 105 ? -12.523 -4.023 -0.724 1 97.5 105 MET B CA 1
ATOM 2258 C C . MET B 1 105 ? -12.641 -3.793 -2.227 1 97.5 105 MET B C 1
ATOM 2260 O O . MET B 1 105 ? -11.625 -3.715 -2.926 1 97.5 105 MET B O 1
ATOM 2264 N N . GLU B 1 106 ? -13.82 -3.641 -2.688 1 97.12 106 GLU B N 1
ATOM 2265 C CA . GLU B 1 106 ? -14.07 -3.41 -4.105 1 97.12 106 GLU B CA 1
ATOM 2266 C C . GLU B 1 106 ? -13.461 -2.09 -4.57 1 97.12 106 GLU B C 1
ATOM 2268 O O . GLU B 1 106 ? -12.836 -2.025 -5.629 1 97.12 106 GLU B O 1
ATOM 2273 N N . ALA B 1 107 ? -13.672 -1.07 -3.807 1 97.69 107 ALA B N 1
ATOM 2274 C CA . ALA B 1 107 ? -13.109 0.237 -4.145 1 97.69 107 ALA B CA 1
ATOM 2275 C C . ALA B 1 107 ? -11.586 0.173 -4.25 1 97.69 107 ALA B C 1
ATOM 2277 O O . ALA B 1 107 ? -11 0.75 -5.164 1 97.69 107 ALA B O 1
ATOM 2278 N N . SER B 1 108 ? -10.961 -0.529 -3.311 1 97.94 108 SER B N 1
ATOM 2279 C CA . SER B 1 108 ? -9.508 -0.688 -3.336 1 97.94 108 SER B CA 1
ATOM 2280 C C . SER B 1 108 ? -9.055 -1.43 -4.59 1 97.94 108 SER B C 1
ATOM 2282 O O . SER B 1 108 ? -8.078 -1.038 -5.23 1 97.94 108 SER B O 1
ATOM 2284 N N . LEU B 1 109 ? -9.781 -2.439 -4.957 1 98.06 109 LEU B N 1
ATOM 2285 C CA . LEU B 1 109 ? -9.445 -3.225 -6.141 1 98.06 109 LEU B CA 1
ATOM 2286 C C . LEU B 1 109 ? -9.633 -2.4 -7.41 1 98.06 109 LEU B C 1
ATOM 2288 O O . LEU B 1 109 ? -8.82 -2.49 -8.336 1 98.06 109 LEU B O 1
ATOM 2292 N N . ILE B 1 110 ? -10.656 -1.63 -7.438 1 97.25 110 ILE B N 1
ATOM 2293 C CA . ILE B 1 110 ? -10.891 -0.771 -8.594 1 97.25 110 ILE B CA 1
ATOM 2294 C C . ILE B 1 110 ? -9.758 0.236 -8.727 1 97.25 110 ILE B C 1
ATOM 2296 O O . ILE B 1 110 ? -9.172 0.383 -9.805 1 97.25 110 ILE B O 1
ATOM 2300 N N . ASN B 1 111 ? -9.43 0.917 -7.621 1 96.25 111 ASN B N 1
ATOM 2301 C CA . ASN B 1 111 ? -8.328 1.88 -7.645 1 96.25 111 ASN B CA 1
ATOM 2302 C C . ASN B 1 111 ? -7.035 1.241 -8.133 1 96.25 111 ASN B C 1
ATOM 2304 O O . ASN B 1 111 ? -6.344 1.801 -8.984 1 96.25 111 ASN B O 1
ATOM 2308 N N . PHE B 1 112 ? -6.742 0.105 -7.699 1 97.31 112 PHE B N 1
ATOM 2309 C CA . PHE B 1 112 ? -5.551 -0.643 -8.086 1 97.31 112 PHE B CA 1
ATOM 2310 C C . PHE B 1 112 ? -5.59 -0.999 -9.562 1 97.31 112 PHE B C 1
ATOM 2312 O O . PHE B 1 112 ? -4.637 -0.73 -10.297 1 97.31 112 PHE B O 1
ATOM 2319 N N . THR B 1 113 ? -6.68 -1.578 -9.922 1 98.06 113 THR B N 1
ATOM 2320 C CA . THR B 1 113 ? -6.789 -2.152 -11.258 1 98.06 113 THR B CA 1
ATOM 2321 C C . THR B 1 113 ? -6.789 -1.057 -12.32 1 98.06 113 THR B C 1
ATOM 2323 O O . THR B 1 113 ? -6.156 -1.199 -13.375 1 98.06 113 THR B O 1
ATOM 2326 N N . GLU B 1 114 ? -7.453 0.027 -12.07 1 96.56 114 GLU B N 1
ATOM 2327 C CA . GLU B 1 114 ? -7.527 1.131 -13.023 1 96.56 114 GLU B CA 1
ATOM 2328 C C . GLU B 1 114 ? -6.137 1.676 -13.344 1 96.56 114 GLU B C 1
ATOM 2330 O O . GLU B 1 114 ? -5.84 1.995 -14.5 1 96.56 114 GLU B O 1
ATOM 2335 N N . LYS B 1 115 ? -5.312 1.729 -12.398 1 94.62 115 LYS B N 1
ATOM 2336 C CA . LYS B 1 115 ? -3.949 2.201 -12.625 1 94.62 115 LYS B CA 1
ATOM 2337 C C . LYS B 1 115 ? -3.184 1.257 -13.547 1 94.62 115 LYS B C 1
ATOM 2339 O O . LYS B 1 115 ? -2.461 1.704 -14.438 1 94.62 115 LYS B O 1
ATOM 2344 N N . HIS B 1 116 ? -3.32 -0.02 -13.328 1 97.12 116 HIS B N 1
ATOM 2345 C CA . HIS B 1 116 ? -2.65 -0.998 -14.18 1 97.12 116 HIS B CA 1
ATOM 2346 C C . HIS B 1 116 ? -3.264 -1.028 -15.57 1 97.12 116 HIS B C 1
ATOM 2348 O O . HIS B 1 116 ? -2.549 -1.178 -16.562 1 97.12 116 HIS B O 1
ATOM 2354 N N . LYS B 1 117 ? -4.559 -0.809 -15.602 1 97 117 LYS B N 1
ATOM 2355 C CA . LYS B 1 117 ? -5.238 -0.745 -16.891 1 97 117 LYS B CA 1
ATOM 2356 C C . LYS B 1 117 ? -4.723 0.427 -17.719 1 97 117 LYS B C 1
ATOM 2358 O O . LYS B 1 117 ? -4.43 0.271 -18.906 1 97 117 LYS B O 1
ATOM 2363 N N . VAL B 1 118 ? -4.578 1.542 -17.141 1 93.81 118 VAL B N 1
ATOM 2364 C CA . VAL B 1 118 ? -4.105 2.756 -17.812 1 93.81 118 VAL B CA 1
ATOM 2365 C C . VAL B 1 118 ? -2.686 2.543 -18.328 1 93.81 118 VAL B C 1
ATOM 2367 O O . VAL B 1 118 ? -2.324 3.057 -19.391 1 93.81 118 VAL B O 1
ATOM 2370 N N . ARG B 1 119 ? -1.91 1.683 -17.656 1 94.25 119 ARG B N 1
ATOM 2371 C CA . ARG B 1 119 ? -0.534 1.412 -18.062 1 94.25 119 ARG B CA 1
ATOM 2372 C C . ARG B 1 119 ? -0.483 0.354 -19.156 1 94.25 119 ARG B C 1
ATOM 2374 O O . ARG B 1 119 ? 0.592 0.035 -19.672 1 94.25 119 ARG B O 1
ATOM 2381 N N . GLY B 1 120 ? -1.624 -0.292 -19.391 1 95.69 120 GLY B N 1
ATOM 2382 C CA . GLY B 1 120 ? -1.689 -1.195 -20.516 1 95.69 120 GLY B CA 1
ATOM 2383 C C . GLY B 1 120 ? -1.764 -2.656 -20.125 1 95.69 120 GLY B C 1
ATOM 2384 O O . GLY B 1 120 ? -1.782 -3.541 -20.984 1 95.69 120 GLY B O 1
ATOM 2385 N N . GLN B 1 121 ? -1.83 -2.984 -18.859 1 97.56 121 GLN B N 1
ATOM 2386 C CA . GLN B 1 121 ? -1.927 -4.371 -18.422 1 97.56 121 GLN B CA 1
ATOM 2387 C C . GLN B 1 121 ? -3.27 -4.98 -18.828 1 97.56 121 GLN B C 1
ATOM 2389 O O . GLN B 1 121 ? -4.297 -4.301 -18.797 1 97.56 121 GLN B O 1
ATOM 2394 N N . THR B 1 122 ? -3.252 -6.297 -19.141 1 97.44 122 THR B N 1
ATOM 2395 C CA . THR B 1 122 ? -4.43 -6.977 -19.672 1 97.44 122 THR B CA 1
ATOM 2396 C C . THR B 1 122 ? -4.977 -7.98 -18.672 1 97.44 122 THR B C 1
ATOM 2398 O O . THR B 1 122 ? -4.258 -8.422 -17.766 1 97.44 122 THR B O 1
ATOM 2401 N N . PRO B 1 123 ? -6.238 -8.375 -18.828 1 97.88 123 PRO B N 1
ATOM 2402 C CA . PRO B 1 123 ? -6.801 -9.43 -17.984 1 97.88 123 PRO B CA 1
ATOM 2403 C C . PRO B 1 123 ? -5.988 -10.719 -18.031 1 97.88 123 PRO B C 1
ATOM 2405 O O . PRO B 1 123 ? -5.855 -11.406 -17.016 1 97.88 123 PRO B O 1
ATOM 2408 N N . GLU B 1 124 ? -5.496 -11 -19.188 1 97.88 124 GLU B N 1
ATOM 2409 C CA . GLU B 1 124 ? -4.688 -12.203 -19.328 1 97.88 124 GLU B CA 1
ATOM 2410 C C . GLU B 1 124 ? -3.447 -12.148 -18.438 1 97.88 124 GLU B C 1
ATOM 2412 O O . GLU B 1 124 ? -3.084 -13.141 -17.812 1 97.88 124 GLU B O 1
ATOM 2417 N N . GLN B 1 125 ? -2.818 -11.047 -18.406 1 97.81 125 GLN B N 1
ATOM 2418 C CA . GLN B 1 125 ? -1.636 -10.891 -17.562 1 97.81 125 GLN B CA 1
ATOM 2419 C C . GLN B 1 125 ? -1.986 -11.031 -16.094 1 97.81 125 GLN B C 1
ATOM 2421 O O . GLN B 1 125 ? -1.209 -11.594 -15.312 1 97.81 125 GLN B O 1
ATOM 2426 N N . PHE B 1 126 ? -3.133 -10.547 -15.688 1 98.38 126 PHE B N 1
ATOM 2427 C CA . PHE B 1 126 ? -3.592 -10.742 -14.32 1 98.38 126 PHE B CA 1
ATOM 2428 C C . PHE B 1 126 ? -3.855 -12.219 -14.047 1 98.38 126 PHE B C 1
ATOM 2430 O O . PHE B 1 126 ? -3.51 -12.734 -12.984 1 98.38 126 PHE B O 1
ATOM 2437 N N . GLU B 1 127 ? -4.473 -12.906 -15 1 98.44 127 GLU B N 1
ATOM 2438 C CA . GLU B 1 127 ? -4.711 -14.336 -14.852 1 98.44 127 GLU B CA 1
ATOM 2439 C C . GLU B 1 127 ? -3.398 -15.102 -14.703 1 98.44 127 GLU B C 1
ATOM 2441 O O . GLU B 1 127 ? -3.299 -16.016 -13.883 1 98.44 127 GLU B O 1
ATOM 2446 N N . ASN B 1 128 ? -2.428 -14.711 -15.5 1 98.5 128 ASN B N 1
ATOM 2447 C CA . ASN B 1 128 ? -1.104 -15.312 -15.375 1 98.5 128 ASN B CA 1
ATOM 2448 C C . ASN B 1 128 ? -0.546 -15.141 -13.969 1 98.5 128 ASN B C 1
ATOM 2450 O O . ASN B 1 128 ? -0.038 -16.094 -13.375 1 98.5 128 ASN B O 1
ATOM 2454 N N . LEU B 1 129 ? -0.662 -13.961 -13.406 1 98.38 129 LEU B N 1
ATOM 2455 C CA . LEU B 1 129 ? -0.193 -13.703 -12.047 1 98.38 129 LEU B CA 1
ATOM 2456 C C . LEU B 1 129 ? -0.963 -14.539 -11.039 1 98.38 129 LEU B C 1
ATOM 2458 O O . LEU B 1 129 ? -0.373 -15.094 -10.102 1 98.38 129 LEU B O 1
ATOM 2462 N N . LYS B 1 130 ? -2.271 -14.656 -11.219 1 98.44 130 LYS B N 1
ATOM 2463 C CA . LYS B 1 130 ? -3.109 -15.469 -10.344 1 98.44 130 LYS B CA 1
ATOM 2464 C C . LYS B 1 130 ? -2.6 -16.906 -10.273 1 98.44 130 LYS B C 1
ATOM 2466 O O . LYS B 1 130 ? -2.486 -17.469 -9.188 1 98.44 130 LYS B O 1
ATOM 2471 N N . GLN B 1 131 ? -2.252 -17.422 -11.414 1 98.31 131 GLN B N 1
ATOM 2472 C CA . GLN B 1 131 ? -1.784 -18.797 -11.477 1 98.31 131 GLN B CA 1
ATOM 2473 C C . GLN B 1 131 ? -0.433 -18.953 -10.789 1 98.31 131 GLN B C 1
ATOM 2475 O O . GLN B 1 131 ? -0.185 -19.953 -10.117 1 98.31 131 GLN B O 1
ATOM 2480 N N . VAL B 1 132 ? 0.379 -17.984 -10.938 1 98.31 132 VAL B N 1
ATOM 2481 C CA . VAL B 1 132 ? 1.679 -18 -10.281 1 98.31 132 VAL B CA 1
ATOM 2482 C C . VAL B 1 132 ? 1.488 -17.984 -8.766 1 98.31 132 VAL B C 1
ATOM 2484 O O . VAL B 1 132 ? 2.145 -18.734 -8.039 1 98.31 132 VAL B O 1
ATOM 2487 N N . ILE B 1 133 ? 0.589 -17.172 -8.273 1 98.38 133 ILE B N 1
ATOM 2488 C CA . ILE B 1 133 ? 0.322 -17.062 -6.84 1 98.38 133 ILE B CA 1
ATOM 2489 C C . ILE B 1 133 ? -0.198 -18.391 -6.301 1 98.38 133 ILE B C 1
ATOM 2491 O O . ILE B 1 133 ? 0.308 -18.891 -5.301 1 98.38 133 ILE B O 1
ATOM 2495 N N . LEU B 1 134 ? -1.127 -18.969 -7.023 1 97.94 134 LEU B N 1
ATOM 2496 C CA . LEU B 1 134 ? -1.692 -20.25 -6.609 1 97.94 134 LEU B CA 1
ATOM 2497 C C . LEU B 1 134 ? -0.616 -21.328 -6.555 1 97.94 134 LEU B C 1
ATOM 2499 O O . LEU B 1 134 ? -0.579 -22.125 -5.617 1 97.94 134 LEU B O 1
ATOM 2503 N N . GLY B 1 135 ? 0.227 -21.297 -7.48 1 97.56 135 GLY B N 1
ATOM 2504 C CA . GLY B 1 135 ? 1.283 -22.297 -7.559 1 97.56 135 GLY B CA 1
ATOM 2505 C C . GLY B 1 135 ? 2.332 -22.141 -6.473 1 97.56 135 GLY B C 1
ATOM 2506 O O . GLY B 1 135 ? 3.064 -23.078 -6.168 1 97.56 135 GLY B O 1
ATOM 2507 N N . ALA B 1 136 ? 2.41 -20.969 -5.91 1 96.81 136 ALA B N 1
ATOM 2508 C CA . ALA B 1 136 ? 3.443 -20.688 -4.922 1 96.81 136 ALA B CA 1
ATOM 2509 C C . ALA B 1 136 ? 2.992 -21.078 -3.521 1 96.81 136 ALA B C 1
ATOM 2511 O O . ALA B 1 136 ? 3.818 -21.25 -2.619 1 96.81 136 ALA B O 1
ATOM 2512 N N . PHE B 1 137 ? 1.752 -21.312 -3.266 1 97.06 137 PHE B N 1
ATOM 2513 C CA . PHE B 1 137 ? 1.181 -21.422 -1.931 1 97.06 137 PHE B CA 1
ATOM 2514 C C . PHE B 1 137 ? 1.736 -22.641 -1.211 1 97.06 137 PHE B C 1
ATOM 2516 O O . PHE B 1 137 ? 2.088 -22.578 -0.031 1 97.06 137 PHE B O 1
ATOM 2523 N N . PRO B 1 138 ? 1.887 -23.828 -1.879 1 97.19 138 PRO B N 1
ATOM 2524 C CA . PRO B 1 138 ? 2.422 -24.984 -1.155 1 97.19 138 PRO B CA 1
ATOM 2525 C C . PRO B 1 138 ? 3.799 -24.703 -0.55 1 97.19 138 PRO B C 1
ATOM 2527 O O . PRO B 1 138 ? 4.051 -25.062 0.604 1 97.19 138 PRO B O 1
ATOM 2530 N N . SER B 1 139 ? 4.617 -24.062 -1.282 1 95.75 139 SER B N 1
ATOM 2531 C CA . SER B 1 139 ? 5.957 -23.781 -0.781 1 95.75 139 SER B CA 1
ATOM 2532 C C . SER B 1 139 ? 5.926 -22.688 0.287 1 95.75 139 SER B C 1
ATOM 2534 O O . SER B 1 139 ? 6.668 -22.75 1.268 1 95.75 139 SER B O 1
ATOM 2536 N N . LEU B 1 140 ? 5.105 -21.719 0.142 1 94.5 140 LEU B N 1
ATOM 2537 C CA . LEU B 1 140 ? 5.027 -20.578 1.059 1 94.5 140 LEU B CA 1
ATOM 2538 C C . LEU B 1 140 ? 4.453 -21.016 2.404 1 94.5 140 LEU B C 1
ATOM 2540 O O . LEU B 1 140 ? 4.91 -20.547 3.453 1 94.5 140 LEU B O 1
ATOM 2544 N N . PHE B 1 141 ? 3.486 -21.938 2.338 1 96.25 141 PHE B N 1
ATOM 2545 C CA . PHE B 1 141 ? 2.748 -22.234 3.562 1 96.25 141 PHE B CA 1
ATOM 2546 C C . PHE B 1 141 ? 3.211 -23.547 4.176 1 96.25 141 PHE B C 1
ATOM 2548 O O . PHE B 1 141 ? 2.943 -23.812 5.348 1 96.25 141 PHE B O 1
ATOM 2555 N N . GLY B 1 142 ? 3.861 -24.344 3.369 1 95.56 142 GLY B N 1
ATOM 2556 C CA . GLY B 1 142 ? 4.355 -25.625 3.881 1 95.56 142 GLY B CA 1
ATOM 2557 C C . GLY B 1 142 ? 3.264 -26.484 4.484 1 95.56 142 GLY B C 1
ATOM 2558 O O . GLY B 1 142 ? 2.25 -26.75 3.838 1 95.56 142 GLY B O 1
ATOM 2559 N N . LYS B 1 143 ? 3.385 -26.828 5.801 1 96.25 143 LYS B N 1
ATOM 2560 C CA . LYS B 1 143 ? 2.475 -27.734 6.496 1 96.25 143 LYS B CA 1
ATOM 2561 C C . LYS B 1 143 ? 1.118 -27.078 6.734 1 96.25 143 LYS B C 1
ATOM 2563 O O . LYS B 1 143 ? 0.114 -27.766 6.922 1 96.25 143 LYS B O 1
ATOM 2568 N N . GLN B 1 144 ? 1.065 -25.812 6.672 1 96.31 144 GLN B N 1
ATOM 2569 C CA . GLN B 1 144 ? -0.182 -25.094 6.914 1 96.31 144 GLN B CA 1
ATOM 2570 C C . GLN B 1 144 ? -1.082 -25.125 5.684 1 96.31 144 GLN B C 1
ATOM 2572 O O . GLN B 1 144 ? -2.252 -24.75 5.754 1 96.31 144 GLN B O 1
ATOM 2577 N N . TYR B 1 145 ? -0.515 -25.547 4.582 1 97.25 145 TYR B N 1
ATOM 2578 C CA . TYR B 1 145 ? -1.294 -25.609 3.348 1 97.25 145 TYR B CA 1
ATOM 2579 C C . TYR B 1 145 ? -2.125 -26.875 3.295 1 97.25 145 TYR B C 1
ATOM 2581 O O . TYR B 1 145 ? -1.857 -27.766 2.482 1 97.25 145 TYR B O 1
ATOM 2589 N N . THR B 1 146 ? -3.137 -26.938 4.02 1 98 146 THR B N 1
ATOM 2590 C CA . THR B 1 146 ? -4.07 -28.062 4.035 1 98 146 THR B CA 1
ATOM 2591 C C . THR B 1 146 ? -5.082 -27.938 2.9 1 98 146 THR B C 1
ATOM 2593 O O . THR B 1 146 ? -5.141 -26.906 2.219 1 98 146 THR B O 1
ATOM 2596 N N . SER B 1 147 ? -5.863 -28.953 2.771 1 97.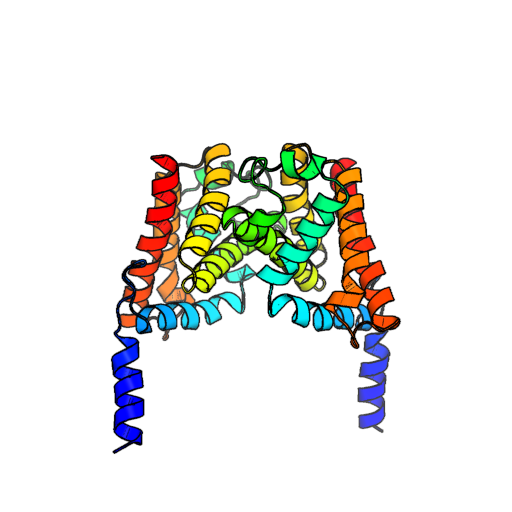94 147 SER B N 1
ATOM 2597 C CA . SER B 1 147 ? -6.895 -28.938 1.739 1 97.94 147 SER B CA 1
ATOM 2598 C C . SER B 1 147 ? -7.906 -27.812 1.989 1 97.94 147 SER B C 1
ATOM 2600 O O . SER B 1 147 ? -8.375 -27.172 1.048 1 97.94 147 SER B O 1
ATOM 2602 N N . GLU B 1 148 ? -8.211 -27.562 3.211 1 97.5 148 GLU B N 1
ATOM 2603 C CA . GLU B 1 148 ? -9.156 -26.5 3.568 1 97.5 148 GLU B CA 1
ATOM 2604 C C . GLU B 1 148 ? -8.586 -25.125 3.25 1 97.5 148 GLU B C 1
ATOM 2606 O O . GLU B 1 148 ? -9.297 -24.25 2.74 1 97.5 148 GLU B O 1
ATOM 2611 N N . VAL B 1 149 ? -7.324 -24.953 3.525 1 98 149 VAL B N 1
ATOM 2612 C CA . VAL B 1 149 ? -6.648 -23.688 3.23 1 98 149 VAL B CA 1
ATOM 2613 C C . VAL B 1 149 ? -6.578 -23.484 1.719 1 98 149 VAL B C 1
ATOM 2615 O O . VAL B 1 149 ? -6.844 -22.391 1.223 1 98 149 VAL B O 1
ATOM 2618 N N . GLN B 1 150 ? -6.262 -24.531 1.038 1 98.38 150 GLN B N 1
ATOM 2619 C CA . GLN B 1 150 ? -6.211 -24.484 -0.419 1 98.38 150 GLN B CA 1
ATOM 2620 C C . GLN B 1 150 ? -7.547 -24.031 -1.001 1 98.38 150 GLN B C 1
ATOM 2622 O O . GLN B 1 150 ? -7.586 -23.141 -1.851 1 98.38 150 GLN B O 1
ATOM 2627 N N . GLU B 1 151 ? -8.57 -24.609 -0.576 1 98.06 151 GLU B N 1
ATOM 2628 C CA . GLU B 1 151 ? -9.898 -24.266 -1.079 1 98.06 151 GLU B CA 1
ATOM 2629 C C . GLU B 1 151 ? -10.266 -22.828 -0.743 1 98.06 151 GLU B C 1
ATOM 2631 O O . GLU B 1 151 ? -10.812 -22.109 -1.584 1 98.06 151 GLU B O 1
ATOM 2636 N N . ALA B 1 152 ? -9.984 -22.422 0.461 1 98.12 152 ALA B N 1
ATOM 2637 C CA . ALA B 1 152 ? -10.281 -21.062 0.89 1 98.12 152 ALA B CA 1
ATOM 2638 C C . ALA B 1 152 ? -9.539 -20.047 0.03 1 98.12 152 ALA B C 1
ATOM 2640 O O . ALA B 1 152 ? -10.117 -19.031 -0.396 1 98.12 152 ALA B O 1
ATOM 2641 N N . TRP B 1 153 ? -8.297 -20.359 -0.271 1 98.44 153 TRP B N 1
ATOM 2642 C CA . TRP B 1 153 ? -7.496 -19.438 -1.07 1 98.44 153 TRP B CA 1
ATOM 2643 C C . TRP B 1 153 ? -7.965 -19.438 -2.521 1 98.44 153 TRP B C 1
ATOM 2645 O O . TRP B 1 153 ? -8.008 -18.375 -3.158 1 98.44 153 TRP B O 1
ATOM 2655 N N . LYS B 1 154 ? -8.234 -20.562 -3.027 1 98.5 154 LYS B N 1
ATOM 2656 C CA . LYS B 1 154 ? -8.75 -20.609 -4.391 1 98.5 154 LYS B CA 1
ATOM 2657 C C . LYS B 1 154 ? -10 -19.75 -4.539 1 98.5 154 LYS B C 1
ATOM 2659 O O . LYS B 1 154 ? -10.094 -18.938 -5.465 1 98.5 154 LYS B O 1
ATOM 2664 N N . LYS B 1 155 ? -10.898 -19.859 -3.658 1 98.12 155 LYS B N 1
ATOM 2665 C CA . LYS B 1 155 ? -12.133 -19.078 -3.693 1 98.12 155 LYS B CA 1
ATOM 2666 C C . LYS B 1 155 ? -11.844 -17.594 -3.516 1 98.12 155 LYS B C 1
ATOM 2668 O O . LYS B 1 155 ? -12.438 -16.75 -4.195 1 98.12 155 LYS B O 1
ATOM 2673 N N . THR B 1 156 ? -10.984 -17.328 -2.625 1 98.44 156 THR B N 1
ATOM 2674 C CA . THR B 1 156 ? -10.633 -15.945 -2.35 1 98.44 156 THR B CA 1
ATOM 2675 C C . THR B 1 156 ? -9.992 -15.297 -3.574 1 98.44 156 THR B C 1
ATOM 2677 O O . THR B 1 156 ? -10.375 -14.188 -3.965 1 98.44 156 THR B O 1
ATOM 2680 N N . LEU B 1 157 ? -9.047 -15.977 -4.172 1 98.5 157 LEU B N 1
ATOM 2681 C CA . LEU B 1 157 ? -8.406 -15.414 -5.355 1 98.5 157 LEU B CA 1
ATOM 2682 C C . LEU B 1 157 ? -9.398 -15.312 -6.512 1 98.5 157 LEU B C 1
ATOM 2684 O O . LEU B 1 157 ? -9.352 -14.352 -7.285 1 98.5 157 LEU B O 1
ATOM 2688 N N . ASP B 1 158 ? -10.25 -16.281 -6.613 1 98.19 158 ASP B N 1
ATOM 2689 C CA . ASP B 1 158 ? -11.297 -16.172 -7.629 1 98.19 158 ASP B CA 1
ATOM 2690 C C . ASP B 1 158 ? -12.125 -14.906 -7.43 1 98.19 158 ASP B C 1
ATOM 2692 O O . ASP B 1 158 ? -12.422 -14.195 -8.391 1 98.19 158 ASP B O 1
ATOM 2696 N N . LEU B 1 159 ? -12.492 -14.672 -6.258 1 98 159 LEU B N 1
ATOM 2697 C CA . LEU B 1 159 ? -13.266 -13.484 -5.93 1 98 159 LEU B CA 1
ATOM 2698 C C . LEU B 1 159 ? -12.5 -12.219 -6.281 1 98 159 LEU B C 1
ATOM 2700 O O . LEU B 1 159 ? -13.008 -11.359 -7.004 1 98 159 LEU B O 1
ATOM 2704 N N . ILE B 1 160 ? -11.273 -12.102 -5.781 1 98.31 160 ILE B N 1
ATOM 2705 C CA . ILE B 1 160 ? -10.453 -10.914 -5.973 1 98.31 160 ILE B CA 1
ATOM 2706 C C . ILE B 1 160 ? -10.242 -10.672 -7.465 1 98.31 160 ILE B C 1
ATOM 2708 O O . ILE B 1 160 ? -10.461 -9.562 -7.957 1 98.31 160 ILE B O 1
ATOM 2712 N N . PHE B 1 161 ? -9.867 -11.695 -8.18 1 98.31 161 PHE B N 1
ATOM 2713 C CA . PHE B 1 161 ? -9.516 -11.508 -9.578 1 98.31 161 PHE B CA 1
ATOM 2714 C C . PHE B 1 161 ? -10.766 -11.328 -10.438 1 98.31 161 PHE B C 1
ATOM 2716 O O . PHE B 1 161 ? -10.727 -10.672 -11.477 1 98.31 161 PHE B O 1
ATOM 2723 N N . SER B 1 162 ? -11.891 -11.875 -10.031 1 97.44 162 SER B N 1
ATOM 2724 C CA . SER B 1 162 ? -13.133 -11.57 -10.734 1 97.44 162 SER B CA 1
ATOM 2725 C C . SER B 1 162 ? -13.445 -10.078 -10.68 1 97.44 162 SER B C 1
ATOM 2727 O O . SER B 1 162 ? -13.953 -9.516 -11.656 1 97.44 162 SER B O 1
ATOM 2729 N N . ARG B 1 163 ? -13.172 -9.461 -9.57 1 96.75 163 ARG B N 1
ATOM 2730 C CA . ARG B 1 163 ? -13.391 -8.023 -9.438 1 96.75 163 ARG B CA 1
ATOM 2731 C C . ARG B 1 163 ? -12.414 -7.234 -10.297 1 96.75 163 ARG B C 1
ATOM 2733 O O . ARG B 1 163 ? -12.773 -6.207 -10.875 1 96.75 163 ARG B O 1
ATOM 2740 N N . ILE B 1 164 ? -11.203 -7.738 -10.367 1 97.94 164 ILE B N 1
ATOM 2741 C CA . ILE B 1 164 ? -10.219 -7.121 -11.242 1 97.94 164 ILE B CA 1
ATOM 2742 C C . ILE B 1 164 ? -10.703 -7.168 -12.688 1 97.94 164 ILE B C 1
ATOM 2744 O O . ILE B 1 164 ? -10.688 -6.152 -13.391 1 97.94 164 ILE B O 1
ATOM 2748 N N . TYR B 1 165 ? -11.203 -8.305 -13.086 1 98.06 165 TYR B N 1
ATOM 2749 C CA . TYR B 1 165 ? -11.656 -8.484 -14.461 1 98.06 165 TYR B CA 1
ATOM 2750 C C . TYR B 1 165 ? -12.852 -7.582 -14.766 1 98.06 165 TYR B C 1
ATOM 2752 O O . TYR B 1 165 ? -12.992 -7.09 -15.883 1 98.06 165 TYR B O 1
ATOM 2760 N N . GLN B 1 166 ? -13.617 -7.332 -13.82 1 97.25 166 GLN B N 1
ATOM 2761 C CA . GLN B 1 166 ? -14.805 -6.508 -14 1 97.25 166 GLN B CA 1
ATOM 2762 C C . GLN B 1 166 ? -14.43 -5.07 -14.359 1 97.25 166 GLN B C 1
ATOM 2764 O O . GLN B 1 166 ? -15.18 -4.383 -15.047 1 97.25 166 GLN B O 1
ATOM 2769 N N . VAL B 1 167 ? -13.297 -4.637 -13.906 1 96.88 167 VAL B N 1
ATOM 2770 C CA . VAL B 1 167 ? -12.844 -3.285 -14.211 1 96.88 167 VAL B CA 1
ATOM 2771 C C . VAL B 1 167 ? -12.609 -3.141 -15.711 1 96.88 167 VAL B C 1
ATOM 2773 O O . VAL B 1 167 ? -12.75 -2.049 -16.266 1 96.88 167 VAL B O 1
ATOM 2776 N N . TYR B 1 168 ? -12.273 -4.168 -16.375 1 96.69 168 TYR B N 1
ATOM 2777 C CA . TYR B 1 168 ? -11.984 -4.145 -17.812 1 96.69 168 TYR B CA 1
ATOM 2778 C C . TYR B 1 168 ? -13.273 -4.234 -18.625 1 96.69 168 TYR B C 1
ATOM 2780 O O . TYR B 1 168 ? -13.266 -3.957 -19.828 1 96.69 168 TYR B O 1
ATOM 2788 N N . THR B 1 169 ? -14.32 -4.684 -18.094 1 91.94 169 THR B N 1
ATOM 2789 C CA . THR B 1 169 ? -15.57 -4.855 -18.828 1 91.94 169 THR B CA 1
ATOM 2790 C C . THR B 1 169 ? -16.484 -3.66 -18.609 1 91.94 169 THR B C 1
ATOM 2792 O O . THR B 1 169 ? -17.5 -3.508 -19.312 1 91.94 169 THR B O 1
ATOM 2795 N N . ASN B 1 170 ? -16.234 -2.834 -17.672 1 80.88 170 ASN B N 1
ATOM 2796 C CA . ASN B 1 170 ? -17.031 -1.645 -17.422 1 80.88 170 ASN B CA 1
ATOM 2797 C C . ASN B 1 170 ? -16.5 -0.43 -18.172 1 80.88 170 ASN B C 1
ATOM 2799 O O . ASN B 1 170 ? -15.281 -0.277 -18.328 1 80.88 170 ASN B O 1
#

Foldseek 3Di:
DVVVVVVVVVVVQQQDADPVQRDGNVLLVLQLVLLVLCVVPQLVNLLVLVLLLCVVVVVVLCLDPVCSPPDSVCLSVDVVSSVVSSVVSVLVNVLSVCPVPVVVSLVSLLVVLVVVVVSPDDLVSVVSSLVSVLVCSCVSRPPSPDPSSSVSVVSNSVRSSVSSNVSVVD/DVVVVVVVCVVVQQQDADPVQRDGNVLLVLQLVLLVLCVVCQLVNLLVLVLLLCVVVVVVLCLDPVCSPPDSVCLSVDVVSSVVSSVVSVLVNVLSVCPVPVVVSLVSLLVVLVVVVVSPDDLVSVVSSLVSVLVCSCVSRPPSPDPSSSVSVVSNSVRSSVSSNVSVVD

Solvent-accessible surface area (backbone atoms only — not comparable to full-atom values): 18425 Å² total; per-residue (Å²): 109,69,67,56,46,50,50,45,49,50,56,55,52,29,65,41,66,37,78,90,72,74,41,27,48,45,37,51,49,46,46,54,57,56,45,51,62,51,65,76,41,36,52,63,51,21,43,53,54,52,48,54,43,32,70,75,39,57,73,59,42,60,74,36,82,91,55,40,83,55,54,77,90,52,40,83,76,33,38,58,53,39,36,51,20,32,49,54,46,50,52,53,48,51,44,62,67,25,62,88,40,60,64,42,28,49,30,41,44,48,58,54,41,52,56,42,44,76,75,62,58,48,66,66,58,52,51,53,48,51,52,47,54,62,68,43,43,54,73,75,44,46,90,68,52,38,72,69,43,49,53,30,42,52,54,49,50,51,48,56,50,50,56,45,48,47,60,75,75,101,108,68,66,58,46,51,50,44,51,50,55,54,52,30,65,40,67,36,79,90,71,74,40,28,48,45,36,50,50,45,45,56,58,56,46,52,62,49,65,76,41,36,52,65,50,20,43,53,52,54,50,53,41,32,70,75,39,58,74,59,42,60,75,36,83,90,54,40,82,53,54,79,92,50,39,82,73,32,38,58,53,40,36,52,21,31,50,54,45,51,52,52,49,51,44,61,67,25,63,88,39,60,64,42,30,48,30,41,44,47,60,54,41,50,55,42,43,76,74,64,58,48,68,65,57,52,51,52,49,50,52,47,54,62,68,42,42,55,75,76,44,47,88,67,51,38,74,69,42,48,53,31,43,52,52,48,50,48,48,55,50,50,56,46,48,46,61,74,75,102

Nearest PDB structures (foldseek):
  8oup-assembly1_A  TM=9.328E-01  e=9.551E-07  Spisula solidissima
  4mu5-assembly1_A  TM=9.006E-01  e=1.057E-05  Mus musculus
  1dm1-assembly1_A  TM=8.751E-01  e=6.857E-06  Aplysia limacina
  2fam-assembly1_A  TM=8.800E-01  e=8.721E-06  Aplysia limacina
  5mba-assembly1_A  TM=8.748E-01  e=9.601E-06  Aplysia limacina

InterPro domains:
  IPR000971 Globin [PF00042] (49-163)
  IPR000971 Globin [PS01033] (22-169)
  IPR002335 Myoglobin [PR00613] (27-41)
  IPR002335 Myoglobin [PR00613] (46-69)
  IPR002335 Myoglobin [PR00613] (78-98)
  IPR002335 Myoglobin [PR00613] (145-170)
  IPR009050 Globin-like superfamily [SSF46458] (17-168)
  IPR012292 Globin/Protoglobin [G3DSA:1.10.490.10] (24-170)
  IPR044399 Myoglobin-like, M family globin domain [cd01040] (31-164)

Radius of gyration: 21.88 Å; Cα contacts (8 Å, |Δi|>4): 293; chains: 2; bounding box: 52×53×59 Å